Protein AF-A0A9E3R7C7-F1 (afdb_monomer_lite)

Sequence (244 aa):
MSVPKAVHRLNLNLHELKADKQKLATHVKAEKSQLSTIAHQQQQYIDQFQHPSAELTAKAAGVRAKYDPLIAKDKREITHDRHVALSHLHAAEERMGLKETNRDRKALGLKPLKHAVCNLKTVQGCAKYLLQSKNVSFWSGLSTGSDRKNLERLARGEKAFVPATGGHVRPKLKMMQALVAMSKHGHIMINALTGGHHSTGSNHYRGTAVDLDLSTGNHSMIEHIARRYGGIRNFETSHIHLDF

Secondary structure (DSSP, 8-state):
---HHHHHHHHHHHHHHHHHHHHHHHHHHHHHHHHHHHHHHHHHHHHHT---HHHHHHHHHHHHHHHHHHHHHHHHHHHHHHHHHHHHHHHHHTTS-HHHHHHHHHHTTPPPPSS----TTSHHHHHHHHHH-TTEEE-S-STT--THHHHHHHHTT-PEEETTTTEEE---HHHHHHHHHHHHHS-EEEEESS-S---TT-GGGGT-EEEE-TTSS-HHHHHHHHHHTT-EEE--SSSEEEE-

Foldseek 3Di:
DDPPPVVVVVVVVVVVVVVVVVVVVVVVVVVVVVVVVVVVVVVVVVVVVPDDPVNVVVVVVVVCVVCVVVVVVVVVVVVVVVVVVVVVLLVVQQVDALVVSQVVCVVVVHDRDPFGRFDLQAQLRLLVRQLRQPLEAWDQPAPQGTCNVQSVCVVVVHFGAAVVVRDGEHADSLVSSLSSVLSVVGHWYWHAQRTHDDDPPDCSVHNFKTWIAPPRDDPVVSQVSQVVSVKHWDPDDGTTMIGD

Structure (mmCIF, N/CA/C/O backbone):
data_AF-A0A9E3R7C7-F1
#
_entry.id   AF-A0A9E3R7C7-F1
#
loop_
_atom_site.group_PDB
_atom_site.id
_atom_site.type_symbol
_atom_site.label_atom_id
_atom_site.label_alt_id
_atom_site.label_comp_id
_atom_site.label_asym_id
_atom_site.label_entity_id
_atom_site.label_seq_id
_atom_site.pdbx_PDB_ins_code
_atom_site.Cartn_x
_atom_site.Cartn_y
_atom_site.Cartn_z
_atom_site.occupancy
_atom_site.B_iso_or_equiv
_atom_site.auth_seq_id
_atom_site.auth_comp_id
_atom_site.auth_asym_id
_atom_site.auth_atom_id
_atom_site.pdbx_PDB_model_num
ATOM 1 N N . MET A 1 1 ? 40.574 7.171 63.589 1.00 51.06 1 MET A N 1
ATOM 2 C CA . MET A 1 1 ? 39.291 7.284 64.324 1.00 51.06 1 MET A CA 1
ATOM 3 C C . MET A 1 1 ? 38.209 7.807 63.384 1.00 51.06 1 MET A C 1
ATOM 5 O O . MET A 1 1 ? 38.455 8.846 62.796 1.00 51.06 1 MET A O 1
ATOM 9 N N . SER A 1 2 ? 37.063 7.119 63.227 1.00 55.12 2 SER A N 1
ATOM 10 C CA . SER A 1 2 ? 35.735 7.712 62.897 1.00 55.12 2 SER A CA 1
ATOM 11 C C . SER A 1 2 ? 34.639 6.627 62.692 1.00 55.12 2 SER A C 1
ATOM 13 O O . SER A 1 2 ? 33.837 6.686 61.765 1.00 55.12 2 SER A O 1
ATOM 15 N N . VAL A 1 3 ? 34.575 5.618 63.565 1.00 55.41 3 VAL A N 1
ATOM 16 C CA . VAL A 1 3 ? 33.429 4.681 63.666 1.00 55.41 3 VAL A CA 1
ATOM 17 C C . VAL A 1 3 ? 32.147 5.308 64.290 1.00 55.41 3 VAL A C 1
ATOM 19 O O . VAL A 1 3 ? 31.051 4.906 63.901 1.00 55.41 3 VAL A O 1
ATOM 22 N N . PRO A 1 4 ? 32.199 6.340 65.168 1.00 65.50 4 PRO A N 1
ATOM 23 C CA . PRO A 1 4 ? 31.006 6.819 65.890 1.00 65.50 4 PRO A CA 1
ATOM 24 C C . PRO A 1 4 ? 29.876 7.413 65.030 1.00 65.50 4 PRO A C 1
ATOM 26 O O . PRO A 1 4 ? 28.701 7.253 65.356 1.00 65.50 4 PRO A O 1
ATOM 29 N N . LYS A 1 5 ? 30.194 8.087 63.915 1.00 60.38 5 LYS A N 1
ATOM 30 C CA . LYS A 1 5 ? 29.183 8.791 63.098 1.00 60.38 5 LYS A CA 1
ATOM 31 C C . LYS A 1 5 ? 28.293 7.845 62.283 1.00 60.38 5 LYS A C 1
ATOM 33 O O . LYS A 1 5 ? 27.114 8.138 62.097 1.00 60.38 5 LYS A O 1
ATOM 38 N N . ALA A 1 6 ? 28.835 6.719 61.813 1.00 61.53 6 ALA A N 1
ATOM 39 C CA . ALA A 1 6 ? 28.079 5.736 61.033 1.00 61.53 6 ALA A CA 1
ATOM 40 C C . ALA A 1 6 ? 27.090 4.954 61.914 1.00 61.53 6 ALA A C 1
ATOM 42 O O . ALA A 1 6 ? 25.929 4.795 61.545 1.00 61.53 6 ALA A O 1
ATOM 43 N N . VAL A 1 7 ? 27.521 4.559 63.117 1.00 69.12 7 VAL A N 1
ATOM 44 C CA . VAL A 1 7 ? 26.669 3.881 64.110 1.00 69.12 7 VAL A CA 1
ATOM 45 C C . VAL A 1 7 ? 25.539 4.800 64.588 1.00 69.12 7 VAL A C 1
ATOM 47 O O . VAL A 1 7 ? 24.396 4.367 64.701 1.00 69.12 7 VAL A O 1
ATOM 50 N N . HIS A 1 8 ? 25.821 6.092 64.788 1.00 68.38 8 HIS A N 1
ATOM 51 C CA . HIS A 1 8 ? 24.796 7.063 65.170 1.00 68.38 8 HIS A CA 1
ATOM 52 C C . HIS A 1 8 ? 23.716 7.245 64.086 1.00 68.38 8 HIS A C 1
ATOM 54 O O . HIS A 1 8 ? 22.530 7.220 64.406 1.00 68.38 8 HIS A O 1
ATOM 60 N N . ARG A 1 9 ? 24.096 7.335 62.800 1.00 67.19 9 ARG A N 1
ATOM 61 C CA . ARG A 1 9 ? 23.122 7.403 61.690 1.00 67.19 9 ARG A CA 1
ATOM 62 C C . ARG A 1 9 ? 22.268 6.141 61.568 1.00 67.19 9 ARG A C 1
ATOM 64 O O . ARG A 1 9 ? 21.070 6.249 61.341 1.00 67.19 9 ARG A O 1
ATOM 71 N N . LEU A 1 10 ? 22.856 4.956 61.741 1.00 68.69 10 LEU A N 1
ATOM 72 C CA . LEU A 1 10 ? 22.105 3.696 61.690 1.00 68.69 10 LEU A CA 1
ATOM 73 C C . LEU A 1 10 ? 21.070 3.595 62.820 1.00 68.69 10 LEU A C 1
ATOM 75 O O . LEU A 1 10 ? 19.951 3.142 62.585 1.00 68.69 10 LEU A O 1
ATOM 79 N N . ASN A 1 11 ? 21.410 4.071 64.020 1.00 70.50 11 ASN A N 1
ATOM 80 C CA . ASN A 1 11 ? 20.484 4.086 65.153 1.00 70.50 11 ASN A CA 1
ATOM 81 C C . ASN A 1 11 ? 19.328 5.081 64.964 1.00 70.50 11 ASN A C 1
ATOM 83 O O . ASN A 1 11 ? 18.196 4.754 65.321 1.00 70.50 11 ASN A O 1
ATOM 87 N N . LEU A 1 12 ? 19.587 6.253 64.369 1.00 67.50 12 LEU A N 1
ATOM 88 C CA . LEU A 1 12 ? 18.537 7.215 64.008 1.00 67.50 12 LEU A CA 1
ATOM 89 C C . LEU A 1 12 ? 17.569 6.618 62.974 1.00 67.50 12 LEU A C 1
ATOM 91 O O . LEU A 1 12 ? 16.364 6.586 63.218 1.00 67.50 12 LEU A O 1
ATOM 95 N N . ASN A 1 13 ? 18.097 6.021 61.900 1.00 73.50 13 ASN A N 1
ATOM 96 C CA . ASN A 1 13 ? 17.283 5.378 60.862 1.00 73.50 13 ASN A CA 1
ATOM 97 C C . ASN A 1 13 ? 16.424 4.227 61.421 1.00 73.50 13 ASN A C 1
ATOM 99 O O . ASN A 1 13 ? 15.277 4.048 61.020 1.00 73.50 13 ASN A O 1
ATOM 103 N N . LEU A 1 14 ? 16.948 3.439 62.369 1.00 75.81 14 LEU A N 1
ATOM 104 C CA . LEU A 1 14 ? 16.190 2.355 63.003 1.00 75.81 14 LEU A CA 1
ATOM 105 C C . LEU A 1 14 ? 15.050 2.878 63.892 1.00 75.81 14 LEU A C 1
ATOM 107 O O . LEU A 1 14 ? 13.998 2.241 63.983 1.00 75.81 14 LEU A O 1
ATOM 111 N N . HIS A 1 15 ? 15.251 4.015 64.562 1.00 77.00 15 HIS A N 1
ATOM 112 C CA . HIS A 1 15 ? 14.222 4.646 65.385 1.00 77.00 15 HIS A CA 1
ATOM 113 C C . HIS A 1 15 ? 13.077 5.201 64.523 1.00 77.00 15 HIS A C 1
ATOM 115 O O . HIS A 1 15 ? 11.908 4.969 64.834 1.00 77.00 15 HIS A O 1
ATOM 121 N N . GLU A 1 16 ? 13.404 5.857 63.408 1.00 79.31 16 GLU A N 1
ATOM 122 C CA . GLU A 1 16 ? 12.423 6.344 62.428 1.00 79.31 16 GLU A CA 1
ATOM 123 C C . GLU A 1 16 ? 11.593 5.191 61.842 1.00 79.31 16 GLU A C 1
ATOM 125 O O . GLU A 1 16 ? 10.364 5.237 61.850 1.00 79.31 16 GLU A O 1
ATOM 130 N N . LEU A 1 17 ? 12.243 4.085 61.468 1.00 77.50 17 LEU A N 1
ATOM 131 C CA . LEU A 1 17 ? 11.566 2.922 60.886 1.00 77.50 17 LEU A CA 1
ATOM 132 C C . LEU A 1 17 ? 10.611 2.226 61.875 1.00 77.50 17 LEU A C 1
ATOM 134 O O . LEU A 1 17 ? 9.558 1.710 61.489 1.00 77.50 17 LEU A O 1
ATOM 138 N N . LYS A 1 18 ? 10.943 2.234 63.175 1.00 83.94 18 LYS A N 1
ATOM 139 C CA . LYS A 1 18 ? 10.041 1.756 64.238 1.00 83.94 18 LYS A CA 1
ATOM 140 C C . LYS A 1 18 ? 8.833 2.678 64.412 1.00 83.94 18 LYS A C 1
ATOM 142 O O . LYS A 1 18 ? 7.719 2.175 64.562 1.00 83.94 18 LYS A O 1
ATOM 147 N N . ALA A 1 19 ? 9.039 3.994 64.356 1.00 82.12 19 ALA A N 1
ATOM 148 C CA . ALA A 1 19 ? 7.959 4.972 64.446 1.00 82.12 19 ALA A CA 1
ATOM 149 C C . ALA A 1 19 ? 6.980 4.848 63.263 1.00 82.12 19 ALA A C 1
ATOM 151 O O . ALA A 1 19 ? 5.764 4.843 63.469 1.00 82.12 19 ALA A O 1
ATOM 152 N N . ASP A 1 20 ? 7.489 4.655 62.046 1.00 83.62 20 ASP A N 1
ATOM 153 C CA . ASP A 1 20 ? 6.659 4.481 60.848 1.00 83.62 20 ASP A CA 1
ATOM 154 C C . ASP A 1 20 ? 5.871 3.168 60.866 1.00 83.62 20 ASP A C 1
ATOM 156 O O . ASP A 1 20 ? 4.674 3.156 60.569 1.00 83.62 20 ASP A O 1
ATOM 160 N N . LYS A 1 21 ? 6.487 2.068 61.320 1.00 86.06 21 LYS A N 1
ATOM 161 C CA . LYS A 1 21 ? 5.778 0.794 61.524 1.00 86.06 21 LYS A CA 1
ATOM 162 C C . LYS A 1 21 ? 4.617 0.944 62.509 1.00 86.06 21 LYS A C 1
ATOM 164 O O . LYS A 1 21 ? 3.551 0.361 62.301 1.00 86.06 21 LYS A O 1
ATOM 169 N N . GLN A 1 22 ? 4.809 1.721 63.573 1.00 86.94 22 GLN A N 1
ATOM 170 C CA . GLN A 1 22 ? 3.770 1.948 64.571 1.00 86.94 22 GLN A CA 1
ATOM 171 C C . GLN A 1 22 ? 2.627 2.806 64.017 1.00 86.94 22 GLN A C 1
ATOM 173 O O . GLN A 1 22 ? 1.472 2.443 64.224 1.00 86.94 22 GLN A O 1
ATOM 178 N N . LYS A 1 23 ? 2.927 3.859 63.240 1.00 84.38 23 LYS A N 1
ATOM 179 C CA . LYS A 1 23 ? 1.922 4.677 62.530 1.00 84.38 23 LYS A CA 1
ATOM 180 C C . LYS A 1 23 ? 1.108 3.877 61.510 1.00 84.38 23 LYS A C 1
ATOM 182 O O . LYS A 1 23 ? -0.101 4.085 61.389 1.00 84.38 23 LYS A O 1
ATOM 187 N N . LEU A 1 24 ? 1.760 2.966 60.785 1.00 82.75 24 LEU A N 1
ATOM 188 C CA . LEU A 1 24 ? 1.095 2.087 59.825 1.00 82.75 24 LEU A CA 1
ATOM 189 C C . LEU A 1 24 ? 0.147 1.115 60.537 1.00 82.75 24 LEU A C 1
ATOM 191 O O . LEU A 1 24 ? -0.983 0.920 60.101 1.00 82.75 24 LEU A O 1
ATOM 195 N N . ALA A 1 25 ? 0.569 0.549 61.672 1.00 85.44 25 ALA A N 1
ATOM 196 C CA . ALA A 1 25 ? -0.274 -0.343 62.462 1.00 85.44 25 ALA A CA 1
ATOM 197 C C . ALA A 1 25 ? -1.539 0.360 62.993 1.00 85.44 25 ALA A C 1
ATOM 199 O O . ALA A 1 25 ? -2.619 -0.236 62.980 1.00 85.44 25 ALA A O 1
ATOM 200 N N . THR A 1 26 ? -1.439 1.626 63.416 1.00 87.75 26 THR A N 1
ATOM 201 C CA . THR A 1 26 ? -2.613 2.422 63.810 1.00 87.75 26 THR A CA 1
ATOM 202 C C . THR A 1 26 ? -3.534 2.727 62.633 1.00 87.75 26 THR A C 1
ATOM 204 O O . THR A 1 26 ? -4.745 2.588 62.792 1.00 87.75 26 THR A O 1
ATOM 207 N N . HIS A 1 27 ? -2.994 3.067 61.457 1.00 82.44 27 HIS A N 1
ATOM 208 C CA . HIS A 1 27 ? -3.802 3.278 60.247 1.00 82.44 27 HIS A CA 1
ATOM 209 C C . HIS A 1 27 ? -4.569 2.018 59.843 1.00 82.44 27 HIS A C 1
ATOM 211 O O . HIS A 1 27 ? -5.786 2.064 59.688 1.00 82.44 27 HIS A O 1
ATOM 217 N N . VAL A 1 28 ? -3.893 0.869 59.782 1.00 84.69 28 VAL A N 1
ATOM 218 C CA . VAL A 1 28 ? -4.531 -0.411 59.434 1.00 84.69 28 VAL A CA 1
ATOM 219 C C . VAL A 1 28 ? -5.628 -0.782 60.439 1.00 84.69 28 VAL A C 1
ATOM 221 O O . VAL A 1 28 ? -6.669 -1.321 60.064 1.00 84.69 28 VAL A O 1
ATOM 224 N N . LYS A 1 29 ? -5.432 -0.488 61.731 1.00 88.81 29 LYS A N 1
ATOM 225 C CA . LYS A 1 29 ? -6.464 -0.709 62.755 1.00 88.81 29 LYS A CA 1
ATOM 226 C C . LYS A 1 29 ? -7.681 0.201 62.544 1.00 88.81 29 LYS A C 1
ATOM 228 O O . LYS A 1 29 ? -8.808 -0.269 62.697 1.00 88.81 29 LYS A O 1
ATOM 233 N N . ALA A 1 30 ? -7.464 1.465 62.179 1.00 85.38 30 ALA A N 1
ATOM 234 C CA . ALA A 1 30 ? -8.538 2.411 61.883 1.00 85.38 30 ALA A CA 1
ATOM 235 C C . ALA A 1 30 ? -9.337 1.998 60.633 1.00 85.38 30 ALA A C 1
ATOM 237 O O . ALA A 1 30 ? -10.565 1.947 60.689 1.00 85.38 30 ALA A O 1
ATOM 238 N N . GLU A 1 31 ? -8.662 1.603 59.551 1.00 82.94 31 GLU A N 1
ATOM 239 C CA . GLU A 1 31 ? -9.309 1.125 58.319 1.00 82.94 31 GLU A CA 1
ATOM 240 C C . GLU A 1 31 ? -10.147 -0.137 58.556 1.00 82.94 31 GLU A C 1
ATOM 242 O O . GLU A 1 31 ? -11.282 -0.232 58.087 1.00 82.94 31 GLU A O 1
ATOM 247 N N . LYS A 1 32 ? -9.645 -1.092 59.354 1.00 84.75 32 LYS A N 1
ATOM 248 C CA . LYS A 1 32 ? -10.425 -2.281 59.738 1.00 84.75 32 LYS A CA 1
ATOM 249 C C . LYS A 1 32 ? -11.706 -1.921 60.492 1.00 84.75 32 LYS A C 1
ATOM 251 O O . LYS A 1 32 ? -12.738 -2.544 60.256 1.00 84.75 32 LYS A O 1
ATOM 256 N N . SER A 1 33 ? -11.654 -0.913 61.363 1.00 87.38 33 SER A N 1
ATOM 257 C CA . SER A 1 33 ? -12.829 -0.429 62.097 1.00 87.38 33 SER A CA 1
ATOM 258 C C . SER A 1 33 ? -13.835 0.294 61.190 1.00 87.38 33 SER A C 1
ATOM 260 O O . SER A 1 33 ? -15.046 0.218 61.409 1.00 87.38 33 SER A O 1
ATOM 262 N N . GLN A 1 34 ? -13.361 0.995 60.158 1.00 82.88 34 GLN A N 1
ATOM 263 C CA . GLN A 1 34 ? -14.236 1.610 59.157 1.00 82.88 34 GLN A CA 1
ATOM 264 C C . GLN A 1 34 ? -14.925 0.547 58.296 1.00 82.88 34 GLN A C 1
ATOM 266 O O . GLN A 1 34 ? -16.137 0.611 58.104 1.00 82.88 34 GLN A O 1
ATOM 271 N N . LEU A 1 35 ? -14.190 -0.481 57.861 1.00 81.69 35 LEU A N 1
ATOM 272 C CA . LEU A 1 35 ? -14.744 -1.617 57.118 1.00 81.69 35 LEU A CA 1
ATOM 273 C C . LEU A 1 35 ? -15.831 -2.358 57.906 1.00 81.69 35 LEU A C 1
ATOM 275 O O . LEU A 1 35 ? -16.879 -2.666 57.342 1.00 81.69 35 LEU A O 1
ATOM 279 N N . SER A 1 36 ? -15.634 -2.595 59.209 1.00 83.12 36 SER A N 1
ATOM 280 C CA . SER A 1 36 ? -16.674 -3.219 60.041 1.00 83.12 36 SER A CA 1
ATOM 281 C C . SER A 1 36 ? -17.918 -2.341 60.182 1.00 83.12 36 SER A C 1
ATOM 283 O O . SER A 1 36 ? -19.032 -2.856 60.210 1.00 83.12 36 SER A O 1
ATOM 285 N N . THR A 1 37 ? -17.745 -1.017 60.228 1.00 85.50 37 THR A N 1
ATOM 286 C CA . THR A 1 37 ? -18.864 -0.063 60.298 1.00 85.50 37 THR A CA 1
ATOM 287 C C . THR A 1 37 ? -19.666 -0.052 58.996 1.00 85.50 37 THR A C 1
ATOM 289 O O . THR A 1 37 ? -20.893 -0.093 59.032 1.00 85.50 37 THR A O 1
ATOM 292 N N . ILE A 1 38 ? -18.985 -0.075 57.844 1.00 78.25 38 ILE A N 1
ATOM 293 C CA . ILE A 1 38 ? -19.622 -0.166 56.521 1.00 78.25 38 ILE A CA 1
ATOM 294 C C . ILE A 1 38 ? -20.378 -1.490 56.376 1.00 78.25 38 ILE A C 1
ATOM 296 O O . ILE A 1 38 ? -21.517 -1.492 55.916 1.00 78.25 38 ILE A O 1
ATOM 300 N N . ALA A 1 39 ? -19.782 -2.608 56.803 1.00 75.06 39 ALA A N 1
ATOM 301 C CA . ALA A 1 39 ? -20.437 -3.915 56.767 1.00 75.06 39 ALA A CA 1
ATOM 302 C C . ALA A 1 39 ? -21.702 -3.943 57.641 1.00 75.06 39 ALA A C 1
ATOM 304 O O . ALA A 1 39 ? -22.733 -4.471 57.226 1.00 75.06 39 ALA A O 1
ATOM 305 N N . HIS A 1 40 ? -21.655 -3.321 58.823 1.00 77.62 40 HIS A N 1
ATOM 306 C CA . HIS A 1 40 ? -22.822 -3.215 59.692 1.00 77.62 40 HIS A CA 1
ATOM 307 C C . HIS A 1 40 ? -23.916 -2.322 59.089 1.00 77.62 40 HIS A C 1
ATOM 309 O O . HIS A 1 40 ? -25.080 -2.709 59.095 1.00 77.62 40 HIS A O 1
ATOM 315 N N . GLN A 1 41 ? -23.554 -1.181 58.491 1.00 77.19 41 GLN A N 1
ATOM 316 C CA . GLN A 1 41 ? -24.508 -0.331 57.769 1.00 77.19 41 GLN A CA 1
ATOM 317 C C . GLN A 1 41 ? -25.146 -1.062 56.582 1.00 77.19 41 GLN A C 1
ATOM 319 O O . GLN A 1 41 ? -26.352 -0.962 56.389 1.00 77.19 41 GLN A O 1
ATOM 324 N N . GLN A 1 42 ? -24.377 -1.832 55.805 1.00 73.31 42 GLN A N 1
ATOM 325 C CA . GLN A 1 42 ? -24.921 -2.651 54.715 1.00 73.31 42 GLN A CA 1
ATOM 326 C C . GLN A 1 42 ? -25.929 -3.682 55.225 1.00 73.31 42 GLN A C 1
ATOM 328 O O . GLN A 1 42 ? -26.991 -3.831 54.627 1.00 73.31 42 GLN A O 1
ATOM 333 N N . GLN A 1 43 ? -25.629 -4.347 56.343 1.00 73.19 43 GLN A N 1
ATOM 334 C CA . GLN A 1 43 ? -26.561 -5.288 56.959 1.00 73.19 43 GLN A CA 1
ATOM 335 C C . GLN A 1 43 ? -27.834 -4.582 57.449 1.00 73.19 43 GLN A C 1
ATOM 337 O O . GLN A 1 43 ? -28.930 -5.053 57.176 1.00 73.19 43 GLN A O 1
ATOM 342 N N . GLN A 1 44 ? -27.708 -3.400 58.062 1.00 75.44 44 GLN A N 1
ATOM 343 C CA . GLN A 1 44 ? -28.858 -2.582 58.461 1.00 75.44 44 GLN A CA 1
ATOM 344 C C . GLN A 1 44 ? -29.723 -2.168 57.264 1.00 75.44 44 GLN A C 1
ATOM 346 O O . GLN A 1 44 ? -30.944 -2.214 57.366 1.00 75.44 44 GLN A O 1
ATOM 351 N N . TYR A 1 45 ? -29.127 -1.822 56.118 1.00 69.75 45 TYR A N 1
ATOM 352 C CA . TYR A 1 45 ? -29.880 -1.549 54.888 1.00 69.75 45 TYR A CA 1
ATOM 353 C C . TYR A 1 45 ? -30.610 -2.793 54.360 1.00 69.75 45 TYR A C 1
ATOM 355 O O . TYR A 1 45 ? -31.741 -2.684 53.891 1.00 69.75 45 TYR A O 1
ATOM 363 N N . ILE A 1 46 ? -29.995 -3.975 54.446 1.00 66.38 46 ILE A N 1
ATOM 364 C CA . ILE A 1 46 ? -30.637 -5.243 54.063 1.00 66.38 46 ILE A CA 1
ATOM 365 C C . ILE A 1 46 ? -31.840 -5.531 54.974 1.00 66.38 46 ILE A C 1
ATOM 367 O O . ILE A 1 46 ? -32.918 -5.864 54.480 1.00 66.38 46 ILE A O 1
ATOM 371 N N . ASP A 1 47 ? -31.678 -5.340 56.283 1.00 67.44 47 ASP A N 1
ATOM 372 C CA . ASP A 1 47 ? -32.706 -5.629 57.285 1.00 67.44 47 ASP A CA 1
ATOM 373 C C . ASP A 1 47 ? -33.849 -4.589 57.264 1.00 67.44 47 ASP A C 1
ATOM 375 O O . ASP A 1 47 ? -35.020 -4.943 57.414 1.00 67.44 47 ASP A O 1
ATOM 379 N N . GLN A 1 48 ? -33.532 -3.308 57.024 1.00 67.31 48 GLN A N 1
ATOM 380 C CA . GLN A 1 48 ? -34.492 -2.195 57.002 1.00 67.31 48 GLN A CA 1
ATOM 381 C C . GLN A 1 48 ? -35.437 -2.244 55.796 1.00 67.31 48 GLN A C 1
ATOM 383 O O . GLN A 1 48 ? -36.582 -1.805 55.899 1.00 67.31 48 GLN A O 1
ATOM 388 N N . PHE A 1 49 ? -34.980 -2.760 54.653 1.00 63.75 49 PHE A N 1
ATOM 389 C CA . PHE A 1 49 ? -35.757 -2.716 53.414 1.00 63.75 49 PHE A CA 1
ATOM 390 C C . PHE A 1 49 ? -36.561 -3.983 53.103 1.00 63.75 49 PHE A C 1
ATOM 392 O O . PHE A 1 49 ? -37.225 -3.981 52.073 1.00 63.75 49 PHE A O 1
ATOM 399 N N . GLN A 1 50 ? -36.540 -5.021 53.959 1.00 62.53 50 GLN A N 1
ATOM 400 C CA . GLN A 1 50 ? -37.383 -6.242 53.923 1.00 62.53 50 GLN A CA 1
ATOM 401 C C . GLN A 1 50 ? -37.715 -6.842 52.537 1.00 62.53 50 GLN A C 1
ATOM 403 O O . GLN A 1 50 ? -38.664 -7.609 52.400 1.00 62.53 50 GLN A O 1
ATOM 408 N N . HIS A 1 51 ? -36.947 -6.557 51.490 1.00 55.72 51 HIS A N 1
ATOM 409 C CA . HIS A 1 51 ? -37.125 -7.212 50.211 1.00 55.72 51 HIS A CA 1
ATOM 410 C C . HIS A 1 51 ? -36.270 -8.470 50.242 1.00 55.72 51 HIS A C 1
ATOM 412 O O . HIS A 1 51 ? -35.038 -8.360 50.227 1.00 55.72 51 HIS A O 1
ATOM 418 N N . PRO A 1 52 ? -36.870 -9.674 50.280 1.00 58.75 52 PRO A N 1
ATOM 419 C CA . PRO A 1 52 ? -36.085 -10.883 50.150 1.00 58.75 52 PRO A CA 1
ATOM 420 C C . PRO A 1 52 ? -35.300 -10.779 48.843 1.00 58.75 52 PRO A C 1
ATOM 422 O O . PRO A 1 52 ? -35.861 -10.453 47.797 1.00 58.75 52 PRO A O 1
ATOM 425 N N . SER A 1 53 ? -33.991 -11.029 48.905 1.00 65.00 53 SER A N 1
ATOM 426 C CA . SER A 1 53 ? -33.057 -10.949 47.769 1.00 65.00 53 SER A CA 1
ATOM 427 C C . SER A 1 53 ? -33.616 -11.584 46.482 1.00 65.00 53 SER A C 1
ATOM 429 O O . SER A 1 53 ? -33.376 -11.089 45.379 1.00 65.00 53 SER A O 1
ATOM 431 N N . ALA A 1 54 ? -34.444 -12.622 46.619 1.00 68.81 54 ALA A N 1
ATOM 432 C CA . ALA A 1 54 ? -35.152 -13.280 45.530 1.00 68.81 54 ALA A CA 1
ATOM 433 C C . ALA A 1 54 ? -36.148 -12.374 44.775 1.00 68.81 54 ALA A C 1
ATOM 435 O O . ALA A 1 54 ? -36.207 -12.434 43.550 1.00 68.81 54 ALA A O 1
ATOM 436 N N . GLU A 1 55 ? -36.900 -11.506 45.456 1.00 70.25 55 GLU A N 1
ATOM 437 C CA . GLU A 1 55 ? -37.895 -10.622 44.832 1.00 70.25 55 GLU A CA 1
ATOM 438 C C . GLU A 1 55 ? -37.227 -9.484 44.043 1.00 70.25 55 GLU A C 1
ATOM 440 O O . GLU A 1 55 ? -37.635 -9.165 42.925 1.00 70.25 55 GLU A O 1
ATOM 445 N N . LEU A 1 56 ? -36.141 -8.915 44.581 1.00 70.69 56 LEU A N 1
ATOM 446 C CA . LEU A 1 56 ? -35.305 -7.946 43.861 1.00 70.69 56 LEU A CA 1
ATOM 447 C C . LEU A 1 56 ? -34.624 -8.591 42.651 1.00 70.69 56 LEU A C 1
ATOM 449 O O . LEU A 1 56 ? -34.574 -7.992 41.577 1.00 70.69 56 LEU A O 1
ATOM 453 N N . THR A 1 57 ? -34.158 -9.832 42.803 1.00 76.88 57 THR A N 1
ATOM 454 C CA . THR A 1 57 ? -33.575 -10.619 41.709 1.00 76.88 57 THR A CA 1
ATOM 455 C C . THR A 1 57 ? -34.608 -10.899 40.616 1.00 76.88 57 THR A C 1
ATOM 457 O O . THR A 1 57 ? -34.309 -10.720 39.436 1.00 76.88 57 THR A O 1
ATOM 460 N N . ALA A 1 58 ? -35.840 -11.257 40.984 1.00 79.12 58 ALA A N 1
ATOM 461 C CA . ALA A 1 58 ? -36.937 -11.491 40.047 1.00 79.12 58 ALA A CA 1
ATOM 462 C C . ALA A 1 58 ? -37.352 -10.206 39.309 1.00 79.12 58 ALA A C 1
ATOM 464 O O . ALA A 1 58 ? -37.512 -10.220 38.088 1.00 79.12 58 ALA A O 1
ATOM 465 N N . LYS A 1 59 ? -37.447 -9.071 40.016 1.00 78.44 59 LYS A N 1
ATOM 466 C CA . LYS A 1 59 ? -37.707 -7.756 39.402 1.00 78.44 59 LYS A CA 1
ATOM 467 C C . LYS A 1 59 ? -36.583 -7.355 38.442 1.00 78.44 59 LYS A C 1
ATOM 469 O O . LYS A 1 59 ? -36.862 -6.955 37.313 1.00 78.44 59 LYS A O 1
ATOM 474 N N . ALA A 1 60 ? -35.320 -7.528 38.835 1.00 77.94 60 ALA A N 1
ATOM 475 C CA . ALA A 1 60 ? -34.170 -7.269 37.968 1.00 77.94 60 ALA A CA 1
ATOM 476 C C . ALA A 1 60 ? -34.151 -8.189 36.733 1.00 77.94 60 ALA A C 1
ATOM 478 O O . ALA A 1 60 ? -33.851 -7.727 35.632 1.00 77.94 60 ALA A O 1
ATOM 479 N N . ALA A 1 61 ? -34.513 -9.466 36.891 1.00 82.62 61 ALA A N 1
ATOM 480 C CA . ALA A 1 61 ? -34.638 -10.413 35.786 1.00 82.62 61 ALA A CA 1
ATOM 481 C C . ALA A 1 61 ? -35.760 -10.016 34.816 1.00 82.62 61 ALA A C 1
ATOM 483 O O . ALA A 1 61 ? -35.549 -10.055 33.607 1.00 82.62 61 ALA A O 1
ATOM 484 N N . GLY A 1 62 ? -36.912 -9.560 35.320 1.00 88.31 62 GLY A N 1
ATOM 485 C CA . GLY A 1 62 ? -38.010 -9.053 34.490 1.00 88.31 62 GLY A CA 1
ATOM 486 C C . GLY A 1 62 ? -37.631 -7.799 33.695 1.00 88.31 62 GLY A C 1
ATOM 487 O O . GLY A 1 62 ? -37.935 -7.702 32.505 1.00 88.31 62 GLY A O 1
ATOM 488 N N . VAL A 1 63 ? -36.904 -6.863 34.316 1.00 87.88 63 VAL A N 1
ATOM 489 C CA . VAL A 1 63 ? -36.366 -5.674 33.629 1.00 87.88 63 VAL A CA 1
ATOM 490 C C . VAL A 1 63 ? -35.369 -6.085 32.541 1.00 87.88 63 VAL A C 1
ATOM 492 O O . VAL A 1 63 ? -35.508 -5.654 31.398 1.00 87.88 63 VAL A O 1
ATOM 495 N N . ARG A 1 64 ? -34.412 -6.967 32.849 1.00 87.00 64 ARG A N 1
ATOM 496 C CA . ARG A 1 64 ? -33.451 -7.492 31.862 1.00 87.00 64 ARG A CA 1
ATOM 497 C C . ARG A 1 64 ? -34.144 -8.204 30.703 1.00 87.00 64 ARG A C 1
ATOM 499 O O . ARG A 1 64 ? -33.890 -7.873 29.553 1.00 87.00 64 ARG A O 1
ATOM 506 N N . ALA A 1 65 ? -35.092 -9.097 30.980 1.00 90.12 65 ALA A N 1
ATOM 507 C CA . ALA A 1 65 ? -35.839 -9.813 29.946 1.00 90.12 65 ALA A CA 1
ATOM 508 C C . ALA A 1 65 ? -36.589 -8.867 28.990 1.00 90.12 65 ALA A C 1
ATOM 510 O O . ALA A 1 65 ? -36.687 -9.151 27.797 1.00 90.12 65 ALA A O 1
ATOM 511 N N . LYS A 1 66 ? -37.083 -7.727 29.493 1.00 91.75 66 LYS A N 1
ATOM 512 C CA . LYS A 1 66 ? -37.767 -6.712 28.683 1.00 91.75 66 LYS A CA 1
ATOM 513 C C . LYS A 1 66 ? -36.805 -5.854 27.856 1.00 91.75 66 LYS A C 1
ATOM 515 O O . LYS A 1 66 ? -37.086 -5.593 26.688 1.00 91.75 66 LYS A O 1
ATOM 520 N N . TYR A 1 67 ? -35.708 -5.381 28.448 1.00 91.19 67 TYR A N 1
ATOM 521 C CA . TYR A 1 67 ? -34.851 -4.366 27.824 1.00 91.19 67 TYR A CA 1
ATOM 522 C C . TYR A 1 67 ? -33.600 -4.929 27.142 1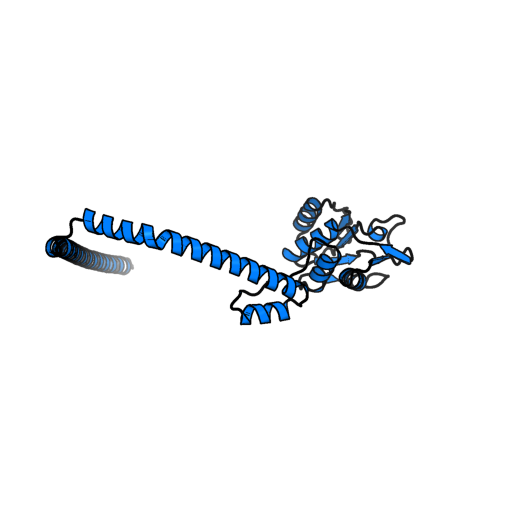.00 91.19 67 TYR A C 1
ATOM 524 O O . TYR A 1 67 ? -33.158 -4.347 26.154 1.00 91.19 67 TYR A O 1
ATOM 532 N N . ASP A 1 68 ? -33.055 -6.065 27.578 1.00 92.00 68 ASP A N 1
ATOM 533 C CA . ASP A 1 68 ? -31.850 -6.648 26.975 1.00 92.00 68 ASP A CA 1
ATOM 534 C C . ASP A 1 68 ? -32.037 -6.990 25.486 1.00 92.00 68 ASP A C 1
ATOM 536 O O . ASP A 1 68 ? -31.139 -6.668 24.702 1.00 92.00 68 ASP A O 1
ATOM 540 N N . PRO A 1 69 ? -33.177 -7.558 25.028 1.00 94.31 69 PRO A N 1
ATOM 541 C CA . PRO A 1 69 ? -33.393 -7.803 23.602 1.00 94.31 69 PRO A CA 1
ATOM 542 C C . PRO A 1 69 ? -33.448 -6.514 22.772 1.00 94.31 69 PRO A C 1
ATOM 544 O O . PRO A 1 69 ? -32.933 -6.494 21.654 1.00 94.31 69 PRO A O 1
ATOM 547 N N . LEU A 1 70 ? -34.032 -5.442 23.324 1.00 92.25 70 LEU A N 1
ATOM 548 C CA . LEU A 1 70 ? -34.105 -4.123 22.684 1.00 92.25 70 LEU A CA 1
ATOM 549 C C . LEU A 1 70 ? -32.712 -3.498 22.588 1.00 92.25 70 LEU A C 1
ATOM 551 O O . LEU A 1 70 ? -32.265 -3.161 21.499 1.00 92.25 70 LEU A O 1
ATOM 555 N N . ILE A 1 71 ? -31.962 -3.477 23.692 1.00 90.25 71 ILE A N 1
ATOM 556 C CA . ILE A 1 71 ? -30.574 -2.998 23.721 1.00 90.25 71 ILE A CA 1
ATOM 557 C C . ILE A 1 71 ? -29.701 -3.807 22.750 1.00 90.25 71 ILE A C 1
ATOM 559 O O . ILE A 1 71 ? -28.844 -3.251 22.063 1.00 90.25 71 ILE A O 1
ATOM 563 N N . ALA A 1 72 ? -29.888 -5.127 22.677 1.00 91.88 72 ALA A N 1
ATOM 564 C CA . ALA A 1 72 ? -29.155 -5.986 21.752 1.00 91.88 72 ALA A CA 1
ATOM 565 C C . ALA A 1 72 ? -29.545 -5.747 20.286 1.00 91.88 72 ALA A C 1
ATOM 567 O O . ALA A 1 72 ? -28.711 -5.926 19.394 1.00 91.88 72 ALA A O 1
ATOM 568 N N . LYS A 1 73 ? -30.799 -5.377 20.012 1.00 93.19 73 LYS A N 1
ATOM 569 C CA . LYS A 1 73 ? -31.253 -4.963 18.682 1.00 93.19 73 LYS A CA 1
ATOM 570 C C . LYS A 1 73 ? -30.630 -3.618 18.301 1.00 93.19 73 LYS A C 1
ATOM 572 O O . LYS A 1 73 ? -29.922 -3.571 17.299 1.00 93.19 73 LYS A O 1
ATOM 577 N N . ASP A 1 74 ? -30.754 -2.603 19.148 1.00 92.19 74 ASP A N 1
ATOM 578 C CA . ASP A 1 74 ? -30.208 -1.263 18.901 1.00 92.19 74 ASP A CA 1
ATOM 579 C C . ASP A 1 74 ? -28.690 -1.303 18.702 1.00 92.19 74 ASP A C 1
ATOM 581 O O . ASP A 1 74 ? -28.151 -0.701 17.777 1.00 92.19 74 ASP A O 1
ATOM 585 N N . LYS A 1 75 ? -27.968 -2.088 19.513 1.00 91.81 75 LYS A N 1
ATOM 586 C CA . LYS A 1 75 ? -26.523 -2.293 19.322 1.00 91.81 75 LYS A CA 1
ATOM 587 C C . LYS A 1 75 ? -26.196 -2.880 17.950 1.00 91.81 75 LYS A C 1
ATOM 589 O O . LYS A 1 75 ? -25.187 -2.491 17.358 1.00 91.81 75 LYS A O 1
ATOM 594 N N . ARG A 1 76 ? -27.003 -3.825 17.454 1.00 92.25 76 ARG A N 1
ATOM 595 C CA . ARG A 1 76 ? -26.808 -4.426 16.125 1.00 92.25 76 ARG A CA 1
ATOM 596 C C . ARG A 1 76 ? -27.069 -3.410 15.019 1.00 92.25 76 ARG A C 1
ATOM 598 O O . ARG A 1 76 ? -26.248 -3.321 14.112 1.00 92.25 76 ARG A O 1
ATOM 605 N N . GLU A 1 77 ? -28.134 -2.626 15.133 1.00 92.44 77 GLU A N 1
ATOM 606 C CA . GLU A 1 77 ? -28.482 -1.570 14.174 1.00 92.44 77 GLU A CA 1
ATOM 607 C C . GLU A 1 77 ? -27.407 -0.478 14.138 1.00 92.44 77 GLU A C 1
ATOM 609 O O . GLU A 1 77 ? -26.819 -0.239 13.090 1.00 92.44 77 GLU A O 1
ATOM 614 N N . ILE A 1 78 ? -26.998 0.055 15.293 1.00 89.06 78 ILE A N 1
ATOM 615 C CA . ILE A 1 78 ? -25.899 1.031 15.392 1.00 89.06 78 ILE A CA 1
ATOM 616 C C . ILE A 1 78 ? -24.598 0.476 14.792 1.00 89.06 78 ILE A C 1
ATOM 618 O O . ILE A 1 78 ? -23.846 1.192 14.128 1.00 89.06 78 ILE A O 1
ATOM 622 N N . THR A 1 79 ? -24.298 -0.805 15.027 1.00 88.81 79 THR A N 1
ATOM 623 C CA . THR A 1 79 ? -23.104 -1.443 14.456 1.00 88.81 79 THR A CA 1
ATOM 624 C C . THR A 1 79 ? -23.204 -1.559 12.935 1.00 88.81 79 THR A C 1
ATOM 626 O O . THR A 1 79 ? -22.212 -1.315 12.243 1.00 88.81 79 THR A O 1
ATOM 629 N N . HIS A 1 80 ? -24.384 -1.904 12.416 1.00 90.38 80 HIS A N 1
ATOM 630 C CA . HIS A 1 80 ? -24.658 -1.972 10.986 1.00 90.38 80 HIS A CA 1
ATOM 631 C C . HIS A 1 80 ? -24.537 -0.595 10.324 1.00 90.38 80 HIS A C 1
ATOM 633 O O . HIS A 1 80 ? -23.755 -0.441 9.386 1.00 90.38 80 HIS A O 1
ATOM 639 N N . ASP A 1 81 ? -25.202 0.423 10.866 1.00 86.62 81 ASP A N 1
ATOM 640 C CA . ASP A 1 81 ? -25.173 1.791 10.343 1.00 86.62 81 ASP A CA 1
ATOM 641 C C . ASP A 1 81 ? -23.756 2.355 10.341 1.00 86.62 81 ASP A C 1
ATOM 643 O O . ASP A 1 81 ? -23.297 2.936 9.356 1.00 86.62 81 ASP A O 1
ATOM 647 N N . ARG A 1 82 ? -23.001 2.102 11.416 1.00 84.94 82 ARG A N 1
ATOM 648 C CA . ARG A 1 82 ? -21.582 2.455 11.477 1.00 84.94 82 ARG A CA 1
ATOM 649 C C . ARG A 1 82 ? -20.780 1.763 10.377 1.00 84.94 82 ARG A C 1
ATOM 651 O O . ARG A 1 82 ? -19.888 2.385 9.800 1.00 84.94 82 ARG A O 1
ATOM 658 N N . HIS A 1 83 ? -21.045 0.488 10.100 1.00 83.25 83 HIS A N 1
ATOM 659 C CA . HIS A 1 83 ? -20.359 -0.244 9.037 1.00 83.25 83 HIS A CA 1
ATOM 660 C C . HIS A 1 83 ? -20.669 0.346 7.654 1.00 83.25 83 HIS A C 1
ATOM 662 O O . HIS A 1 83 ? -19.745 0.594 6.878 1.00 83.25 83 HIS A O 1
ATOM 668 N N . VAL A 1 84 ? -21.940 0.643 7.374 1.00 84.12 84 VAL A N 1
ATOM 669 C CA . VAL A 1 84 ? -22.379 1.278 6.121 1.00 84.12 84 VAL A CA 1
ATOM 670 C C . VAL A 1 84 ? -21.749 2.665 5.960 1.00 84.12 84 VAL A C 1
ATOM 672 O O . VAL A 1 84 ? -21.158 2.957 4.920 1.00 84.12 84 VAL A O 1
ATOM 675 N N . ALA A 1 85 ? -21.777 3.492 7.007 1.00 79.06 85 ALA A N 1
ATOM 676 C CA . ALA A 1 85 ? -21.171 4.821 6.994 1.00 79.06 85 ALA A CA 1
ATOM 677 C C . ALA A 1 85 ? -19.657 4.770 6.725 1.00 79.06 85 ALA A C 1
ATOM 679 O O . ALA A 1 85 ? -19.139 5.546 5.922 1.00 79.06 85 ALA A O 1
ATOM 680 N N . LEU A 1 86 ? -18.940 3.824 7.344 1.00 80.69 86 LEU A N 1
ATOM 681 C CA . LEU A 1 86 ? -17.511 3.621 7.090 1.00 80.69 86 LEU A CA 1
ATOM 682 C C . LEU A 1 86 ? -17.228 3.123 5.666 1.00 80.69 86 LEU A C 1
ATOM 684 O O . LEU A 1 86 ? -16.211 3.506 5.094 1.00 80.69 86 LEU A O 1
ATOM 688 N N . SER A 1 87 ? -18.110 2.305 5.086 1.00 79.88 87 SER A N 1
ATOM 689 C CA . SER A 1 87 ? -17.998 1.863 3.689 1.00 79.88 87 SER A CA 1
ATOM 690 C C . SER A 1 87 ? -18.122 3.038 2.714 1.00 79.88 87 SER A C 1
ATOM 692 O O . SER A 1 87 ? -17.271 3.217 1.840 1.00 79.88 87 SER A O 1
ATOM 694 N N . HIS A 1 88 ? -19.130 3.896 2.904 1.00 81.12 88 HIS A N 1
ATOM 695 C CA . HIS A 1 88 ? -19.304 5.103 2.090 1.00 81.12 88 HIS A CA 1
ATOM 696 C C . HIS A 1 88 ? -18.126 6.067 2.241 1.00 81.12 88 HIS A C 1
ATOM 698 O O . HIS A 1 88 ? -17.628 6.594 1.244 1.00 81.12 88 HIS A O 1
ATOM 704 N N . LEU A 1 89 ? -17.635 6.239 3.472 1.00 80.50 89 LEU A N 1
ATOM 705 C CA . LEU A 1 89 ? -16.445 7.036 3.739 1.00 80.50 89 LEU A CA 1
ATOM 706 C C . LEU A 1 89 ? -15.229 6.474 2.991 1.00 80.50 89 LEU A C 1
ATOM 708 O O . LEU A 1 89 ? -14.556 7.223 2.298 1.00 80.50 89 LEU A O 1
ATOM 712 N N . HIS A 1 90 ? -14.985 5.164 3.046 1.00 79.62 90 HIS A N 1
ATOM 713 C CA . HIS A 1 90 ? -13.848 4.536 2.367 1.00 79.62 90 HIS A CA 1
ATOM 714 C C . HIS A 1 90 ? -13.884 4.749 0.844 1.00 79.62 90 HIS A C 1
ATOM 716 O O . HIS A 1 90 ? -12.862 5.065 0.236 1.00 79.62 90 HIS A O 1
ATOM 722 N N . ALA A 1 91 ? -15.060 4.630 0.220 1.00 78.25 91 ALA A N 1
ATOM 723 C CA . ALA A 1 91 ? -15.226 4.880 -1.214 1.00 78.25 91 ALA A CA 1
ATOM 724 C C . ALA A 1 91 ? -14.928 6.341 -1.604 1.00 78.25 91 ALA A C 1
ATOM 726 O O . ALA A 1 91 ? -14.391 6.595 -2.686 1.00 78.25 91 ALA A O 1
ATOM 727 N N . ALA A 1 92 ? -15.252 7.296 -0.728 1.00 79.31 92 ALA A N 1
ATOM 728 C CA . ALA A 1 92 ? -14.880 8.696 -0.906 1.00 79.31 92 ALA A CA 1
ATOM 729 C C . ALA A 1 92 ? -13.371 8.909 -0.689 1.00 79.31 92 ALA A C 1
ATOM 731 O O . ALA A 1 92 ? -12.711 9.533 -1.521 1.00 79.31 92 ALA A O 1
ATOM 732 N N . GLU A 1 93 ? -12.805 8.334 0.376 1.00 83.50 93 GLU A N 1
ATOM 733 C CA . GLU A 1 93 ? -11.380 8.420 0.724 1.00 83.50 93 GLU A CA 1
ATOM 734 C C . GLU A 1 93 ? -10.472 7.872 -0.392 1.00 83.50 93 GLU A C 1
ATOM 736 O O . GLU A 1 93 ? -9.404 8.428 -0.633 1.00 83.50 93 GLU A O 1
ATOM 741 N N . GLU A 1 94 ? -10.910 6.853 -1.146 1.00 80.81 94 GLU A N 1
ATOM 742 C CA . GLU A 1 94 ? -10.175 6.312 -2.306 1.00 80.81 94 GLU A CA 1
ATOM 743 C C . GLU A 1 94 ? -9.935 7.320 -3.442 1.00 80.81 94 GLU A C 1
ATOM 745 O O . GLU A 1 94 ? -9.056 7.119 -4.292 1.00 80.81 94 GLU A O 1
ATOM 750 N N . ARG A 1 95 ? -10.731 8.391 -3.498 1.00 76.69 95 ARG A N 1
ATOM 751 C CA . ARG A 1 95 ? -10.639 9.431 -4.531 1.00 76.69 95 ARG A CA 1
ATOM 752 C C . ARG A 1 95 ? -9.827 10.641 -4.076 1.00 76.69 95 ARG A C 1
ATOM 754 O O . ARG A 1 95 ? -9.485 11.472 -4.913 1.00 76.69 95 ARG A O 1
ATOM 761 N N . MET A 1 96 ? -9.502 10.719 -2.789 1.00 78.31 96 MET A N 1
ATOM 762 C CA . MET A 1 96 ? -8.880 11.880 -2.161 1.00 78.31 96 MET A CA 1
ATOM 763 C C .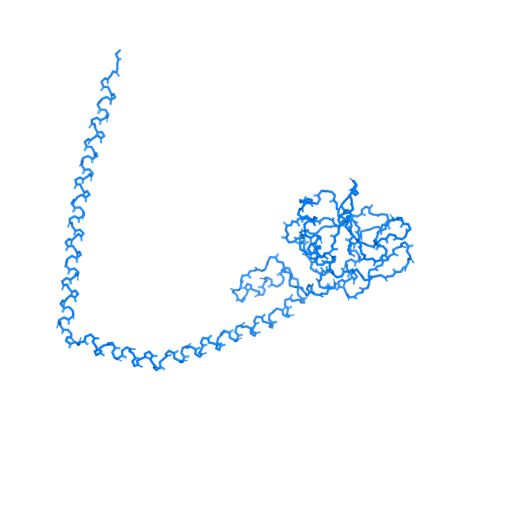 MET A 1 96 ? -7.405 11.632 -1.836 1.00 78.31 96 MET A C 1
ATOM 765 O O . MET A 1 96 ? -6.926 10.502 -1.743 1.00 78.31 96 MET A O 1
ATOM 769 N N . GLY A 1 97 ? -6.653 12.714 -1.635 1.00 79.12 97 GLY A N 1
ATOM 770 C CA . GLY A 1 97 ? -5.303 12.622 -1.078 1.00 79.12 97 GLY A CA 1
ATOM 771 C C . GLY A 1 97 ? -5.331 12.365 0.434 1.00 79.12 97 GLY A C 1
ATOM 772 O O . GLY A 1 97 ? -6.277 12.747 1.123 1.00 79.12 97 GLY A O 1
ATOM 773 N N . LEU A 1 98 ? -4.251 11.803 0.991 1.00 83.44 98 LEU A N 1
ATOM 774 C CA . LEU A 1 98 ? -4.136 11.533 2.437 1.00 83.44 98 LEU A CA 1
ATOM 775 C C . LEU A 1 98 ? -4.387 12.775 3.317 1.00 83.44 98 LEU A C 1
ATOM 777 O O . LEU A 1 98 ? -4.996 12.674 4.381 1.00 83.44 98 LEU A O 1
ATOM 781 N N . LYS A 1 99 ? -3.925 13.956 2.882 1.00 85.62 99 LYS A N 1
ATOM 782 C CA . LYS A 1 99 ? -4.107 15.222 3.615 1.00 85.62 99 LYS A CA 1
ATOM 783 C C . LYS A 1 99 ? -5.579 15.631 3.698 1.00 85.62 99 LYS A C 1
ATOM 785 O O . LYS A 1 99 ? -6.022 16.076 4.752 1.00 85.62 99 LYS A O 1
ATOM 790 N N . GLU A 1 100 ? -6.299 15.502 2.592 1.00 86.38 100 GLU A N 1
ATOM 791 C CA . GLU A 1 100 ? -7.724 15.821 2.491 1.00 86.38 100 GLU A CA 1
ATOM 792 C C . GLU A 1 100 ? -8.553 14.801 3.270 1.00 86.38 100 GLU A C 1
ATOM 794 O O . GLU A 1 100 ? -9.278 15.178 4.182 1.00 86.38 100 GLU A O 1
ATOM 799 N N . THR A 1 101 ? -8.282 13.509 3.064 1.00 87.12 101 THR A N 1
ATOM 800 C CA . THR A 1 101 ? -8.870 12.415 3.852 1.00 87.12 101 THR A CA 1
ATOM 801 C C . THR A 1 101 ? -8.731 12.662 5.357 1.00 87.12 101 THR A C 1
ATOM 803 O O . THR A 1 101 ? -9.697 12.584 6.109 1.00 87.12 101 THR A O 1
ATOM 806 N N . ASN A 1 102 ? -7.533 13.010 5.833 1.00 88.88 102 ASN A N 1
ATOM 807 C CA . ASN A 1 102 ? -7.313 13.249 7.260 1.00 88.88 102 ASN A CA 1
ATOM 808 C C . ASN A 1 102 ? -7.986 14.523 7.787 1.00 88.88 102 ASN A C 1
ATOM 810 O O . ASN A 1 102 ? -8.267 14.595 8.985 1.00 88.88 102 ASN A O 1
ATOM 814 N N . ARG A 1 103 ? -8.254 15.512 6.927 1.00 90.19 103 ARG A N 1
ATOM 815 C CA . ARG A 1 103 ? -9.048 16.691 7.287 1.00 90.19 103 ARG A CA 1
ATOM 816 C C . ARG A 1 103 ? -10.494 16.284 7.564 1.00 90.19 103 ARG A C 1
ATOM 818 O O . ARG A 1 103 ? -11.007 16.613 8.631 1.00 90.19 103 ARG A O 1
ATOM 825 N N . ASP A 1 104 ? -11.088 15.505 6.668 1.00 87.69 104 ASP A N 1
ATOM 826 C CA . ASP A 1 104 ? -12.479 15.060 6.785 1.00 87.69 104 ASP A CA 1
ATOM 827 C C . ASP A 1 104 ? -12.655 14.106 7.964 1.00 87.69 104 ASP A C 1
ATOM 829 O O . ASP A 1 104 ? -13.541 14.280 8.797 1.00 87.69 104 ASP A O 1
ATOM 833 N N . ARG A 1 105 ? -11.728 13.158 8.133 1.00 89.31 105 ARG A N 1
ATOM 834 C CA . ARG A 1 105 ? -11.715 12.267 9.299 1.00 89.31 105 ARG A CA 1
ATOM 835 C C . ARG A 1 105 ? -11.639 13.035 10.614 1.00 89.31 105 ARG A C 1
ATOM 837 O O . ARG A 1 105 ? -12.339 12.671 11.552 1.00 89.31 105 ARG A O 1
ATOM 844 N N . LYS A 1 106 ? -10.839 14.106 10.688 1.00 91.38 106 LYS A N 1
ATOM 845 C CA . LYS A 1 106 ? -10.778 14.966 11.878 1.00 91.38 106 LYS A CA 1
ATOM 846 C C . LYS A 1 106 ? -12.121 15.655 12.139 1.00 91.38 106 LYS A C 1
ATOM 848 O O . LYS A 1 106 ? -12.548 15.682 13.290 1.00 91.38 106 LYS A O 1
ATOM 853 N N . ALA A 1 107 ? -12.784 16.170 11.101 1.00 88.00 107 ALA A N 1
ATOM 854 C CA . ALA A 1 107 ? -14.116 16.770 11.222 1.00 88.00 107 ALA A CA 1
ATOM 855 C C . ALA A 1 107 ? -15.171 15.757 11.711 1.00 88.00 107 ALA A C 1
ATOM 857 O O . ALA A 1 107 ? -16.070 16.117 12.461 1.00 88.00 107 ALA A O 1
ATOM 858 N N . LEU A 1 108 ? -15.004 14.478 11.360 1.00 85.88 108 LEU A N 1
ATOM 859 C CA . LEU A 1 108 ? -15.849 13.361 11.796 1.00 85.88 108 LEU A CA 1
ATOM 860 C C . LEU A 1 108 ? -15.430 12.739 13.147 1.00 85.88 108 LEU A C 1
ATOM 862 O O . LEU A 1 108 ? -15.971 11.706 13.537 1.00 85.88 108 LEU A O 1
ATOM 866 N N . GLY A 1 109 ? -14.439 13.298 13.854 1.00 88.38 109 GLY A N 1
ATOM 867 C CA . GLY A 1 109 ? -13.939 12.742 15.123 1.00 88.38 109 GLY A CA 1
ATOM 868 C C . GLY A 1 109 ? -13.204 11.398 14.988 1.00 88.38 109 GLY A C 1
ATOM 869 O O . GLY A 1 109 ? -13.005 10.681 15.970 1.00 88.38 109 GLY A O 1
ATOM 870 N N . LEU A 1 110 ? -12.788 11.031 13.775 1.00 87.06 110 LEU A N 1
ATOM 871 C CA . LEU A 1 110 ? -12.070 9.797 13.476 1.00 87.06 110 LEU A CA 1
ATOM 872 C C . LEU A 1 110 ? -10.555 9.989 13.588 1.00 87.06 110 LEU A C 1
ATOM 874 O O . LEU A 1 110 ? -9.995 11.048 13.301 1.00 87.06 110 LEU A O 1
ATOM 878 N N . LYS A 1 111 ? -9.853 8.907 13.944 1.00 88.88 111 LYS A N 1
ATOM 879 C CA . LYS A 1 111 ? -8.385 8.895 13.943 1.00 88.88 111 LYS A CA 1
ATOM 880 C C . LYS A 1 111 ? -7.847 9.103 12.519 1.00 88.88 111 LYS A C 1
ATOM 882 O O . LYS A 1 111 ? -8.391 8.491 11.590 1.00 88.88 111 LYS A O 1
ATOM 887 N N . PRO A 1 112 ? -6.768 9.887 12.345 1.00 89.19 112 PRO A N 1
ATOM 888 C CA . PRO A 1 112 ? -6.142 10.072 11.044 1.00 89.19 112 PRO A CA 1
ATOM 889 C C . PRO A 1 112 ? -5.540 8.759 10.539 1.00 89.19 112 PRO A C 1
ATOM 891 O O . PRO A 1 112 ? -5.042 7.932 11.309 1.00 89.19 112 PRO A O 1
ATOM 894 N N . LEU A 1 113 ? -5.563 8.584 9.225 1.00 84.75 113 LEU A N 1
ATOM 895 C CA . LEU A 1 113 ? -4.882 7.505 8.535 1.00 84.75 113 LEU A 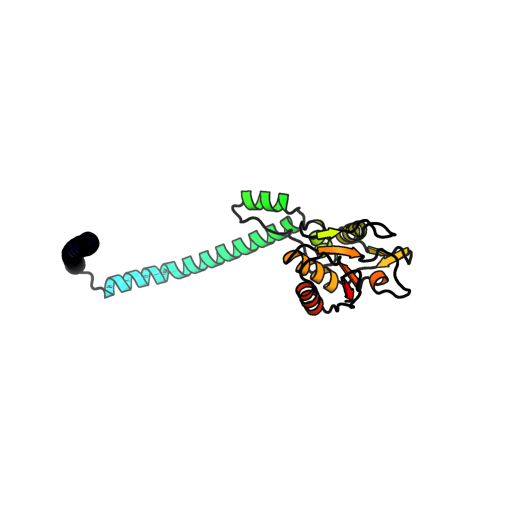CA 1
ATOM 896 C C . LEU A 1 113 ? -3.397 7.827 8.389 1.00 84.75 113 LEU A C 1
ATOM 898 O O . LEU A 1 113 ? -2.990 8.972 8.181 1.00 84.75 113 LEU A O 1
ATOM 902 N N . LYS A 1 114 ? -2.579 6.777 8.469 1.00 82.69 114 LYS A N 1
ATOM 903 C CA . LYS A 1 114 ? -1.131 6.859 8.227 1.00 82.69 114 LYS A CA 1
ATOM 904 C C . LYS A 1 114 ? -0.781 6.795 6.740 1.00 82.69 114 LYS A C 1
ATOM 906 O O . LYS A 1 114 ? 0.303 7.222 6.355 1.00 82.69 114 LYS A O 1
ATOM 911 N N . HIS A 1 115 ? -1.682 6.250 5.927 1.00 81.06 115 HIS A N 1
ATOM 912 C CA . HIS A 1 115 ? -1.467 5.985 4.512 1.00 81.06 115 HIS A CA 1
ATOM 913 C C . HIS A 1 115 ? -2.732 6.272 3.711 1.00 81.06 115 HIS A C 1
ATOM 915 O O . HIS A 1 115 ? -3.834 6.189 4.253 1.00 81.06 115 HIS A O 1
ATOM 921 N N . ALA A 1 116 ? -2.551 6.588 2.430 1.00 81.88 116 ALA A N 1
ATOM 922 C CA . ALA A 1 116 ? -3.648 6.812 1.504 1.00 81.88 116 ALA A CA 1
ATOM 923 C C . ALA A 1 116 ? -4.538 5.572 1.369 1.00 81.88 116 ALA A C 1
ATOM 925 O O . ALA A 1 116 ? -4.051 4.434 1.375 1.00 81.88 116 ALA A O 1
ATOM 926 N N . VAL A 1 117 ? -5.837 5.810 1.214 1.00 84.56 117 VAL A N 1
ATOM 927 C CA . VAL A 1 117 ? -6.805 4.766 0.894 1.00 84.56 117 VAL A CA 1
ATOM 928 C C . VAL A 1 117 ? -6.773 4.566 -0.614 1.00 84.56 117 VAL A C 1
ATOM 930 O O . VAL A 1 117 ? -6.993 5.494 -1.381 1.00 84.56 117 VAL A O 1
ATOM 933 N N . CYS A 1 118 ? -6.408 3.370 -1.059 1.00 87.62 118 CYS A N 1
ATOM 934 C CA . CYS A 1 118 ? -6.333 3.027 -2.475 1.00 87.62 118 CYS A CA 1
ATOM 935 C C . CYS A 1 118 ? -6.751 1.568 -2.656 1.00 87.62 118 CYS A C 1
ATOM 937 O O . CYS A 1 118 ? -6.421 0.722 -1.822 1.00 87.62 118 CYS A O 1
ATOM 939 N N . ASN A 1 119 ? -7.384 1.236 -3.783 1.00 90.19 119 ASN A N 1
ATOM 940 C CA . ASN A 1 119 ? -7.713 -0.149 -4.113 1.00 90.19 119 ASN A CA 1
ATOM 941 C C . ASN A 1 119 ? -6.455 -0.963 -4.491 1.00 90.19 119 ASN A C 1
ATOM 943 O O . ASN A 1 119 ? -6.115 -1.133 -5.667 1.00 90.19 119 ASN A O 1
ATOM 947 N N . LEU A 1 120 ? -5.782 -1.516 -3.479 1.00 93.38 120 LEU A N 1
ATOM 948 C CA . LEU A 1 120 ? -4.545 -2.302 -3.610 1.00 93.38 120 LEU A CA 1
ATOM 949 C C . LEU A 1 120 ? -4.733 -3.667 -4.305 1.00 93.38 120 LEU A C 1
ATOM 951 O O . LEU A 1 120 ? -3.776 -4.430 -4.439 1.00 93.38 120 LEU A O 1
ATOM 955 N N . LYS A 1 121 ? -5.950 -4.005 -4.751 1.00 94.75 121 LYS A N 1
ATOM 956 C CA . LYS A 1 121 ? -6.218 -5.184 -5.593 1.00 94.75 121 LYS A CA 1
ATOM 957 C C . LYS A 1 121 ? -6.010 -4.896 -7.083 1.00 94.75 121 LYS A C 1
ATOM 959 O O . LYS A 1 121 ? -6.187 -5.787 -7.905 1.00 94.75 121 LYS A O 1
ATOM 964 N N . THR A 1 122 ? -5.628 -3.671 -7.439 1.00 96.38 122 THR A N 1
ATOM 965 C CA . THR A 1 122 ? -5.363 -3.258 -8.820 1.00 96.38 122 THR A CA 1
ATOM 966 C C . THR A 1 122 ? -3.986 -2.613 -8.941 1.00 96.38 122 THR A C 1
ATOM 968 O O . THR A 1 122 ? -3.496 -1.985 -8.003 1.00 96.38 122 THR A O 1
ATOM 971 N N . VAL A 1 123 ? -3.374 -2.718 -10.125 1.00 97.69 123 VAL A N 1
ATOM 972 C CA . VAL A 1 123 ? -2.098 -2.044 -10.427 1.00 97.69 123 VAL A CA 1
ATOM 973 C C . VAL A 1 123 ? -2.242 -0.531 -10.267 1.00 97.69 123 VAL A C 1
ATOM 975 O O . VAL A 1 123 ? -1.368 0.114 -9.692 1.00 97.69 123 VAL A O 1
ATOM 978 N N . GLN A 1 124 ? -3.378 0.019 -10.702 1.00 96.31 124 GLN A N 1
ATOM 979 C CA . GLN A 1 124 ? -3.692 1.438 -10.577 1.00 96.31 124 GLN A CA 1
ATOM 980 C C . GLN A 1 124 ? -3.712 1.899 -9.116 1.00 96.31 124 GLN A C 1
ATOM 982 O O . GLN A 1 124 ? -3.081 2.899 -8.780 1.00 96.31 124 GLN A O 1
ATOM 987 N N . GLY A 1 125 ? -4.419 1.184 -8.237 1.00 94.38 125 GLY A N 1
ATOM 988 C CA . GLY A 1 125 ? -4.496 1.551 -6.824 1.00 94.38 125 GLY A CA 1
ATOM 989 C C . GLY A 1 125 ? -3.156 1.400 -6.105 1.00 94.38 125 GLY A C 1
ATOM 990 O O . GLY A 1 125 ? -2.799 2.266 -5.310 1.00 94.38 125 GLY A O 1
ATOM 991 N N . CYS A 1 126 ? -2.363 0.374 -6.432 1.00 97.31 126 CYS A N 1
ATOM 992 C CA . CYS A 1 126 ? -0.989 0.277 -5.936 1.00 97.31 126 CYS A CA 1
ATOM 993 C C . CYS A 1 126 ? -0.126 1.457 -6.407 1.00 97.31 126 CYS A C 1
ATOM 995 O O . CYS A 1 126 ? 0.579 2.049 -5.596 1.00 97.31 126 CYS A O 1
ATOM 997 N N . ALA A 1 127 ? -0.205 1.843 -7.683 1.00 97.12 127 ALA A N 1
ATOM 998 C CA . ALA A 1 127 ? 0.553 2.974 -8.214 1.00 97.12 127 ALA A CA 1
ATOM 999 C C . ALA A 1 127 ? 0.165 4.303 -7.542 1.00 97.12 127 ALA A C 1
ATOM 1001 O O . ALA A 1 127 ? 1.045 5.056 -7.127 1.00 97.12 127 ALA A O 1
ATOM 1002 N N . LYS A 1 128 ? -1.140 4.556 -7.353 1.00 94.62 128 LYS A N 1
ATOM 1003 C CA . LYS A 1 128 ? -1.641 5.715 -6.591 1.00 94.62 128 LYS A CA 1
ATOM 1004 C C . LYS A 1 128 ? -1.076 5.738 -5.172 1.00 94.62 128 LYS A C 1
ATOM 1006 O O . LYS A 1 128 ? -0.562 6.766 -4.741 1.00 94.62 128 LYS A O 1
ATOM 1011 N N . TYR A 1 129 ? -1.122 4.601 -4.478 1.00 94.38 129 TYR A N 1
ATOM 1012 C CA . TYR A 1 129 ? -0.584 4.483 -3.127 1.00 94.38 129 TYR A CA 1
ATOM 1013 C C . TYR A 1 129 ? 0.912 4.813 -3.083 1.00 94.38 129 TYR A C 1
ATOM 1015 O O . TYR A 1 129 ? 1.344 5.599 -2.242 1.00 94.38 129 TYR A O 1
ATOM 1023 N N . LEU A 1 130 ? 1.703 4.225 -3.987 1.00 95.56 130 LEU A N 1
ATOM 1024 C CA . LEU A 1 130 ? 3.154 4.414 -4.028 1.00 95.56 130 LEU A CA 1
ATOM 1025 C C . LEU A 1 130 ? 3.523 5.879 -4.285 1.00 95.56 130 LEU A C 1
ATOM 1027 O O . LEU A 1 130 ? 4.360 6.415 -3.572 1.00 95.56 130 LEU A O 1
ATOM 1031 N N . LEU A 1 131 ? 2.851 6.552 -5.224 1.00 94.44 131 LEU A N 1
ATOM 1032 C CA . LEU A 1 131 ? 3.094 7.971 -5.525 1.00 94.44 131 LEU A CA 1
ATOM 1033 C C . LEU A 1 131 ? 2.777 8.914 -4.359 1.00 94.44 131 LEU A C 1
ATOM 1035 O O . LEU A 1 131 ? 3.382 9.977 -4.252 1.00 94.44 131 LEU A O 1
ATOM 1039 N N . GLN A 1 132 ? 1.809 8.554 -3.515 1.00 91.44 132 GLN A N 1
ATOM 1040 C CA . GLN A 1 132 ? 1.408 9.355 -2.355 1.00 91.44 132 GLN A CA 1
ATOM 1041 C C . GLN A 1 132 ? 2.194 9.000 -1.084 1.00 91.44 132 GLN A C 1
ATOM 1043 O O . GLN A 1 132 ? 2.071 9.681 -0.063 1.00 91.44 132 GLN A O 1
ATOM 1048 N N . SER A 1 133 ? 2.974 7.919 -1.108 1.00 91.00 133 SER A N 1
ATOM 1049 C CA . SER A 1 133 ? 3.706 7.440 0.056 1.00 91.00 133 SER A CA 1
ATOM 1050 C C . SER A 1 133 ? 4.985 8.244 0.263 1.00 91.00 133 SER A C 1
ATOM 1052 O O . SER A 1 133 ? 5.881 8.233 -0.570 1.00 91.00 133 SER A O 1
ATOM 1054 N N . LYS A 1 134 ? 5.131 8.857 1.443 1.00 90.75 134 LYS A N 1
ATOM 1055 C CA . LYS A 1 134 ? 6.386 9.510 1.864 1.00 90.75 134 LYS A CA 1
ATOM 1056 C C . LYS A 1 134 ? 7.574 8.547 2.009 1.00 90.75 134 LYS A C 1
ATOM 1058 O O . LYS A 1 134 ? 8.707 8.984 2.140 1.00 90.75 134 LYS A O 1
ATOM 1063 N N . ASN A 1 135 ? 7.295 7.244 2.043 1.00 92.88 135 ASN A N 1
ATOM 1064 C CA . ASN A 1 135 ? 8.296 6.188 2.134 1.00 92.88 135 ASN A CA 1
ATOM 1065 C C . ASN A 1 135 ? 8.694 5.666 0.746 1.00 92.88 135 ASN A C 1
ATOM 1067 O O . ASN A 1 135 ? 9.318 4.617 0.660 1.00 92.88 135 ASN A O 1
ATOM 1071 N N . VAL A 1 136 ? 8.284 6.330 -0.333 1.00 94.88 136 VAL A N 1
ATOM 1072 C CA . VAL A 1 136 ? 8.675 5.969 -1.694 1.00 94.88 136 VAL A CA 1
ATOM 1073 C C . VAL A 1 136 ? 9.352 7.170 -2.329 1.00 94.88 136 VAL A C 1
ATOM 1075 O O . VAL A 1 136 ? 8.780 8.256 -2.396 1.00 94.88 136 VAL A O 1
ATOM 1078 N N . SER A 1 137 ? 10.562 6.955 -2.821 1.00 95.62 137 SER A N 1
ATOM 1079 C CA . SER A 1 137 ? 11.264 7.882 -3.701 1.00 95.62 137 SER A CA 1
ATOM 1080 C C . SER A 1 137 ? 11.598 7.194 -5.023 1.00 95.62 137 SER A C 1
ATOM 1082 O O . SER A 1 137 ? 11.409 5.986 -5.191 1.00 95.62 137 SER A O 1
ATOM 1084 N N . PHE A 1 138 ? 12.047 7.985 -5.992 1.00 95.69 138 PHE A N 1
ATOM 1085 C CA . PHE A 1 138 ? 12.358 7.507 -7.331 1.00 95.69 138 PHE A CA 1
ATOM 1086 C C . PHE A 1 138 ? 13.729 8.015 -7.736 1.00 95.69 138 PHE A C 1
ATOM 1088 O O . PHE A 1 138 ? 13.996 9.215 -7.635 1.00 95.69 138 PHE A O 1
ATOM 1095 N N . TRP A 1 139 ? 14.563 7.117 -8.248 1.00 93.12 139 TRP A N 1
ATOM 1096 C CA . TRP A 1 139 ? 15.817 7.508 -8.866 1.00 93.12 139 TRP A CA 1
ATOM 1097 C C . TRP A 1 139 ? 15.549 8.374 -10.098 1.00 93.12 139 TRP A C 1
ATOM 1099 O O . TRP A 1 139 ? 14.626 8.112 -10.878 1.00 93.12 139 TRP A O 1
ATOM 1109 N N . SER A 1 140 ? 16.349 9.421 -10.277 1.00 88.56 140 SER A N 1
ATOM 1110 C CA . SER A 1 140 ? 16.293 10.293 -11.454 1.00 88.56 140 SER A CA 1
ATOM 1111 C C . SER A 1 140 ? 17.417 10.025 -12.455 1.00 88.56 140 SER A C 1
ATOM 1113 O O . SER A 1 140 ? 17.303 10.464 -13.595 1.00 88.56 140 SER A O 1
ATOM 1115 N N . GLY A 1 141 ? 18.457 9.282 -12.064 1.00 86.12 141 GLY A N 1
ATOM 1116 C CA . GLY A 1 141 ? 19.656 9.032 -12.870 1.00 86.12 141 GLY A CA 1
ATOM 1117 C C . GLY A 1 141 ? 19.572 7.842 -13.831 1.00 86.12 141 GLY A C 1
ATOM 1118 O O . GLY A 1 141 ? 20.604 7.383 -14.309 1.00 86.12 141 GLY A O 1
ATOM 1119 N N . LEU A 1 142 ? 18.381 7.298 -14.104 1.00 85.38 142 LEU A N 1
ATOM 1120 C CA . LEU A 1 142 ? 18.216 6.322 -15.186 1.00 85.38 142 LEU A CA 1
ATOM 1121 C C . LEU A 1 142 ? 18.494 6.982 -16.543 1.00 85.38 142 LEU A C 1
ATOM 1123 O O . LEU A 1 142 ? 18.085 8.118 -16.778 1.00 85.38 142 LEU A O 1
ATOM 1127 N N . SER A 1 143 ? 19.061 6.227 -17.487 1.00 85.62 143 SER A N 1
ATOM 1128 C CA . SER A 1 143 ? 19.279 6.690 -18.871 1.00 85.62 143 SER A CA 1
ATOM 1129 C C . SER A 1 143 ? 17.992 7.107 -19.595 1.00 85.62 143 SER A C 1
ATOM 1131 O O . SER A 1 143 ? 18.031 7.898 -20.530 1.00 85.62 143 SER A O 1
ATOM 1133 N N . THR A 1 144 ? 16.835 6.619 -19.142 1.00 85.94 144 THR A N 1
ATOM 1134 C CA . THR A 1 144 ? 15.506 6.964 -19.672 1.00 85.94 144 THR A CA 1
ATOM 1135 C C . THR A 1 144 ? 14.744 7.956 -18.782 1.00 85.94 144 THR A C 1
ATOM 1137 O O . THR A 1 144 ? 13.545 8.172 -18.970 1.00 85.94 144 THR A O 1
ATOM 1140 N N . GLY A 1 145 ? 15.413 8.531 -17.780 1.00 88.31 145 GLY A N 1
ATOM 1141 C CA . GLY A 1 145 ? 14.805 9.337 -16.726 1.00 88.31 145 GLY A CA 1
ATOM 1142 C C . GLY A 1 145 ? 14.006 8.516 -15.707 1.00 88.31 145 GLY A C 1
ATOM 1143 O O . GLY A 1 145 ? 13.924 7.294 -15.778 1.00 88.31 145 GLY A O 1
ATOM 1144 N N . SER A 1 146 ? 13.406 9.210 -14.738 1.00 93.31 146 SER A N 1
ATOM 1145 C CA . SER A 1 146 ? 12.752 8.580 -13.586 1.00 93.31 146 SER A CA 1
ATOM 1146 C C . SER A 1 146 ? 11.507 7.757 -13.934 1.00 93.31 146 SER A C 1
ATOM 1148 O O . SER A 1 146 ? 10.568 8.256 -14.568 1.00 93.31 146 SER A O 1
ATOM 1150 N N . ASP A 1 147 ? 11.424 6.547 -13.373 1.00 94.19 147 ASP A N 1
ATOM 1151 C CA . ASP A 1 147 ? 10.247 5.677 -13.473 1.00 94.19 147 ASP A CA 1
ATOM 1152 C C . ASP A 1 147 ? 9.013 6.206 -12.718 1.00 94.19 147 ASP A C 1
ATOM 1154 O O . ASP A 1 147 ? 7.911 5.669 -12.862 1.00 94.19 147 ASP A O 1
ATOM 1158 N N . ARG A 1 148 ? 9.136 7.336 -12.002 1.00 97.00 148 ARG A N 1
ATOM 1159 C CA . ARG A 1 148 ? 7.983 8.076 -11.466 1.00 97.00 148 ARG A CA 1
ATOM 1160 C C . ARG A 1 148 ? 6.923 8.335 -12.541 1.00 97.00 148 ARG A C 1
ATOM 1162 O O . ARG A 1 148 ? 5.737 8.156 -12.274 1.00 97.00 148 ARG A O 1
ATOM 1169 N N . LYS A 1 149 ? 7.338 8.674 -13.769 1.00 95.12 149 LYS A N 1
ATOM 1170 C CA . LYS A 1 149 ? 6.427 8.912 -14.906 1.00 95.12 149 LYS A CA 1
ATOM 1171 C C . LYS A 1 149 ? 5.606 7.669 -15.266 1.00 95.12 149 LYS A C 1
ATOM 1173 O O . LYS A 1 149 ? 4.430 7.779 -15.614 1.00 95.12 149 LYS A O 1
ATOM 1178 N N . ASN A 1 150 ? 6.201 6.480 -15.161 1.00 96.75 150 ASN A N 1
ATOM 1179 C CA . ASN A 1 150 ? 5.498 5.224 -15.402 1.00 96.75 150 ASN A CA 1
ATOM 1180 C C . ASN A 1 150 ? 4.512 4.906 -14.277 1.00 96.75 150 ASN A C 1
ATOM 1182 O O . ASN A 1 150 ? 3.382 4.512 -14.565 1.00 96.75 150 ASN A O 1
ATOM 1186 N N . LEU A 1 151 ? 4.859 5.169 -13.014 1.00 96.94 151 LEU A N 1
ATOM 1187 C CA . LEU A 1 151 ? 3.889 5.067 -11.919 1.00 96.94 151 LEU A CA 1
ATOM 1188 C C . LEU A 1 151 ? 2.718 6.045 -12.094 1.00 96.94 151 LEU A C 1
ATOM 1190 O O . LEU A 1 151 ? 1.573 5.664 -11.858 1.00 96.94 151 LEU A O 1
ATOM 1194 N N . GLU A 1 152 ? 2.964 7.273 -12.553 1.00 96.81 152 GLU A N 1
ATOM 1195 C CA . GLU A 1 152 ? 1.902 8.249 -12.842 1.00 96.81 152 GLU A CA 1
ATOM 1196 C C . GLU A 1 152 ? 0.949 7.765 -13.942 1.00 96.81 152 GLU A C 1
ATOM 1198 O O . GLU A 1 152 ? -0.268 7.885 -13.790 1.00 96.81 152 GLU A O 1
ATOM 1203 N N . ARG A 1 153 ? 1.475 7.160 -15.017 1.00 97.19 153 ARG A N 1
ATOM 1204 C CA . ARG A 1 153 ? 0.660 6.505 -16.058 1.00 97.19 153 ARG A CA 1
ATOM 1205 C C . ARG A 1 153 ? -0.214 5.401 -15.472 1.00 97.19 153 ARG A C 1
ATOM 1207 O O . ARG A 1 153 ? -1.430 5.394 -15.666 1.00 97.19 153 ARG A O 1
ATOM 1214 N N . LEU A 1 154 ? 0.388 4.502 -14.697 1.00 97.94 154 LEU A N 1
ATOM 1215 C CA . LEU A 1 154 ? -0.328 3.396 -14.059 1.00 97.94 154 LEU A CA 1
ATOM 1216 C C . LEU A 1 154 ? -1.415 3.902 -13.103 1.00 97.94 154 LEU A C 1
ATOM 1218 O O . LEU A 1 154 ? -2.508 3.341 -13.074 1.00 97.94 154 LEU A O 1
ATOM 1222 N N . ALA A 1 155 ? -1.165 4.991 -12.372 1.00 95.62 155 ALA A N 1
ATOM 1223 C CA . ALA A 1 155 ? -2.140 5.621 -11.483 1.00 95.62 155 ALA A CA 1
ATOM 1224 C C . ALA A 1 155 ? -3.350 6.217 -12.232 1.00 95.62 155 ALA A C 1
ATOM 1226 O O . ALA A 1 155 ? -4.458 6.252 -11.681 1.00 95.62 155 ALA A O 1
ATOM 1227 N N . ARG A 1 156 ? -3.182 6.609 -13.502 1.00 94.31 156 ARG A N 1
ATOM 1228 C CA . ARG A 1 156 ? -4.280 6.990 -14.411 1.00 94.31 156 ARG A CA 1
ATOM 1229 C C . ARG A 1 156 ? -4.989 5.795 -15.063 1.00 94.31 156 ARG A C 1
ATOM 1231 O O . ARG A 1 156 ? -6.006 5.983 -15.715 1.00 94.31 156 ARG A O 1
ATOM 1238 N N . GLY A 1 157 ? -4.506 4.570 -14.843 1.00 93.38 157 GLY A N 1
ATOM 1239 C CA . GLY A 1 157 ? -5.066 3.337 -15.415 1.00 93.38 157 GLY A CA 1
ATOM 1240 C C . GLY A 1 157 ? -4.430 2.914 -16.745 1.00 93.38 157 GLY A C 1
ATOM 1241 O O . GLY A 1 157 ? -4.791 1.870 -17.297 1.00 93.38 157 GLY A O 1
ATOM 1242 N N . GLU A 1 158 ? -3.452 3.677 -17.236 1.00 97.19 158 GLU A N 1
ATOM 1243 C CA . GLU A 1 158 ? -2.702 3.371 -18.454 1.00 97.19 158 GLU A CA 1
ATOM 1244 C C . GLU A 1 158 ? -1.711 2.210 -18.231 1.00 97.19 158 GLU A C 1
ATOM 1246 O O . GLU A 1 158 ? -1.586 1.655 -17.136 1.00 97.19 158 GLU A O 1
ATOM 1251 N N . LYS A 1 159 ? -1.003 1.816 -19.292 1.00 97.62 159 LYS A N 1
ATOM 1252 C CA . LYS A 1 159 ? 0.143 0.899 -19.220 1.00 97.62 159 LYS A CA 1
ATOM 1253 C C . LYS A 1 159 ? 1.442 1.700 -19.041 1.00 97.62 159 LYS A C 1
ATOM 1255 O O . LYS A 1 159 ? 1.528 2.845 -19.481 1.00 97.62 159 LYS A O 1
ATOM 1260 N N . ALA A 1 160 ? 2.447 1.098 -18.411 1.00 97.25 160 ALA A N 1
ATOM 1261 C CA . ALA A 1 160 ? 3.783 1.675 -18.306 1.00 97.25 160 ALA A CA 1
ATOM 1262 C C . ALA A 1 160 ? 4.482 1.617 -19.669 1.0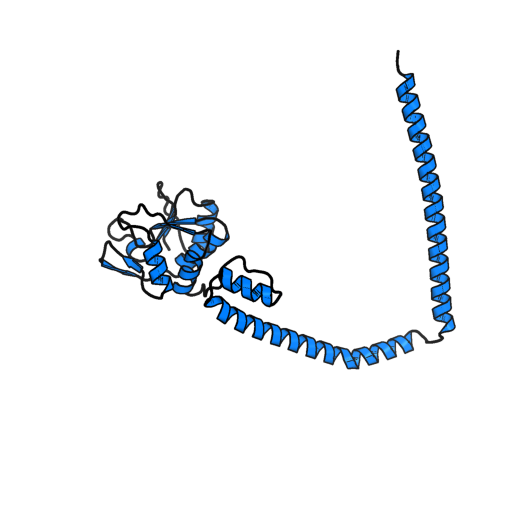0 97.25 160 ALA A C 1
ATOM 1264 O O . ALA A 1 160 ? 4.356 0.622 -20.384 1.00 97.25 160 ALA A O 1
ATOM 1265 N N . PHE A 1 161 ? 5.194 2.679 -20.029 1.00 96.44 161 PHE A N 1
ATOM 1266 C CA . PHE A 1 161 ? 5.981 2.745 -21.253 1.00 96.44 161 PHE A CA 1
ATOM 1267 C C . PHE A 1 161 ? 7.321 2.028 -21.061 1.00 96.44 161 PHE A C 1
ATOM 1269 O O . PHE A 1 161 ? 7.951 2.143 -20.005 1.00 96.44 161 PHE A O 1
ATOM 1276 N N . VAL A 1 162 ? 7.752 1.299 -22.089 1.00 95.62 162 VAL A N 1
ATOM 1277 C CA . VAL A 1 162 ? 9.007 0.543 -22.119 1.00 95.62 162 VAL A CA 1
ATOM 1278 C C . VAL A 1 162 ? 9.923 1.166 -23.176 1.00 95.62 162 VAL A C 1
ATOM 1280 O O . VAL A 1 162 ? 9.796 0.829 -24.355 1.00 95.62 162 VAL A O 1
ATOM 1283 N N . PRO A 1 163 ? 10.858 2.054 -22.794 1.00 91.06 163 PRO A N 1
ATOM 1284 C CA . PRO A 1 163 ? 11.682 2.790 -23.753 1.00 91.06 163 PRO A CA 1
ATOM 1285 C C . PRO A 1 163 ? 12.458 1.889 -24.716 1.00 91.06 163 PRO A C 1
ATOM 1287 O O . PRO A 1 163 ? 12.477 2.156 -25.911 1.00 91.06 163 PRO A O 1
ATOM 1290 N N . ALA A 1 164 ? 13.014 0.781 -24.218 1.00 89.75 164 ALA A N 1
ATOM 1291 C CA . ALA A 1 164 ? 13.826 -0.137 -25.015 1.00 89.75 164 ALA A CA 1
ATOM 1292 C C . ALA A 1 164 ? 13.067 -0.828 -26.160 1.00 89.75 164 ALA A C 1
ATOM 1294 O O . ALA A 1 164 ? 13.684 -1.275 -27.120 1.00 89.75 164 ALA A O 1
ATOM 1295 N N . THR A 1 165 ? 11.738 -0.934 -26.065 1.00 90.56 165 THR A N 1
ATOM 1296 C CA . THR A 1 165 ? 10.909 -1.585 -27.096 1.00 90.56 165 THR A CA 1
ATOM 1297 C C . THR A 1 165 ? 9.968 -0.612 -27.806 1.00 90.56 165 THR A C 1
ATOM 1299 O O . THR A 1 165 ? 9.306 -0.997 -28.764 1.00 90.56 165 THR A O 1
ATOM 1302 N N . GLY A 1 166 ? 9.824 0.621 -27.304 1.00 92.12 166 GLY A N 1
ATOM 1303 C CA . GLY A 1 166 ? 8.750 1.544 -27.695 1.00 92.12 166 GLY A CA 1
ATOM 1304 C C . GLY A 1 166 ? 7.339 1.074 -27.297 1.00 92.12 166 GLY A C 1
ATOM 1305 O O . GLY A 1 166 ? 6.350 1.751 -27.582 1.00 92.12 166 GLY A O 1
ATOM 1306 N N . GLY A 1 167 ? 7.224 -0.084 -26.642 1.00 94.94 167 GLY A N 1
ATOM 1307 C CA . GLY A 1 167 ? 5.965 -0.711 -26.271 1.00 94.94 167 GLY A CA 1
ATOM 1308 C C . GLY A 1 167 ? 5.415 -0.234 -24.930 1.00 94.94 167 GLY A C 1
ATOM 1309 O O . GLY A 1 167 ? 5.977 0.622 -24.245 1.00 94.94 167 GLY A O 1
ATOM 1310 N N . HIS A 1 168 ? 4.287 -0.826 -24.539 1.00 97.25 168 HIS A N 1
ATOM 1311 C CA . HIS A 1 168 ? 3.675 -0.582 -23.239 1.00 97.25 168 HIS A CA 1
ATOM 1312 C C . HIS A 1 168 ? 3.282 -1.889 -22.554 1.00 97.25 168 HIS A C 1
ATOM 1314 O O . HIS A 1 168 ? 2.625 -2.744 -23.153 1.00 97.25 168 HIS A O 1
ATOM 1320 N N . VAL A 1 169 ? 3.592 -2.004 -21.265 1.00 97.31 169 VAL A N 1
ATOM 1321 C CA . VAL A 1 169 ? 3.290 -3.188 -20.453 1.00 97.31 169 VAL A CA 1
ATOM 1322 C C . VAL A 1 169 ? 2.532 -2.825 -19.189 1.00 97.31 169 VAL A C 1
ATOM 1324 O O . VAL A 1 169 ? 2.586 -1.702 -18.690 1.00 97.31 169 VAL A O 1
ATOM 1327 N N . ARG A 1 170 ? 1.781 -3.790 -18.663 1.00 97.44 170 ARG A N 1
ATOM 1328 C CA . ARG A 1 170 ? 1.153 -3.665 -17.350 1.00 97.44 170 ARG A CA 1
ATOM 1329 C C . ARG A 1 170 ? 1.983 -4.478 -16.356 1.00 97.44 170 ARG A C 1
ATOM 1331 O O . ARG A 1 170 ? 2.005 -5.698 -16.499 1.00 97.44 170 ARG A O 1
ATOM 1338 N N . PRO A 1 171 ? 2.629 -3.836 -15.369 1.00 97.75 171 PRO A N 1
ATOM 1339 C CA . PRO A 1 171 ? 3.392 -4.547 -14.358 1.00 97.75 171 PRO A CA 1
ATOM 1340 C C . PRO A 1 171 ? 2.552 -5.581 -13.614 1.00 97.75 171 PRO A C 1
ATOM 1342 O O . PRO A 1 171 ? 1.351 -5.381 -13.390 1.00 97.75 171 PRO A O 1
ATOM 1345 N N . LYS A 1 172 ? 3.188 -6.674 -13.195 1.00 98.06 172 LYS A N 1
ATOM 1346 C CA . LYS A 1 172 ? 2.526 -7.746 -12.454 1.00 98.06 172 LYS A CA 1
ATOM 1347 C C . LYS A 1 172 ? 1.932 -7.200 -11.156 1.00 98.06 172 LYS A C 1
ATOM 1349 O O . LYS A 1 172 ? 2.619 -6.572 -10.352 1.00 98.06 172 LYS A O 1
ATOM 1354 N N . LEU A 1 173 ? 0.649 -7.473 -10.910 1.00 98.19 173 LEU A N 1
ATOM 1355 C CA . LEU A 1 173 ? -0.051 -6.959 -9.725 1.00 98.19 173 LEU A CA 1
ATOM 1356 C C . LEU A 1 173 ? 0.661 -7.341 -8.420 1.00 98.19 173 LEU A C 1
ATOM 1358 O O . LEU A 1 173 ? 0.791 -6.513 -7.525 1.00 98.19 173 LEU A O 1
ATOM 1362 N N . LYS A 1 174 ? 1.143 -8.582 -8.321 1.00 98.31 174 LYS A N 1
ATOM 1363 C CA . LYS A 1 174 ? 1.843 -9.074 -7.131 1.00 98.31 174 LYS A CA 1
ATOM 1364 C C . LYS A 1 174 ? 3.130 -8.296 -6.839 1.00 98.31 174 LYS A C 1
ATOM 1366 O O . LYS A 1 174 ? 3.368 -7.974 -5.681 1.00 98.31 174 LYS A O 1
ATOM 1371 N N . MET A 1 175 ? 3.875 -7.899 -7.871 1.00 98.38 175 MET A N 1
ATOM 1372 C CA . MET A 1 175 ? 5.036 -7.013 -7.736 1.00 98.38 175 MET A CA 1
ATOM 1373 C C . MET A 1 175 ? 4.628 -5.647 -7.175 1.00 98.38 175 MET A C 1
ATOM 1375 O O . MET A 1 175 ? 5.185 -5.177 -6.187 1.00 98.38 175 MET A O 1
ATOM 1379 N N . MET A 1 176 ? 3.579 -5.038 -7.733 1.00 98.56 176 MET A N 1
ATOM 1380 C CA . MET A 1 176 ? 3.064 -3.749 -7.256 1.00 98.56 176 MET A CA 1
ATOM 1381 C C . MET A 1 176 ? 2.580 -3.815 -5.798 1.00 98.56 176 MET A C 1
ATOM 1383 O O . MET A 1 176 ? 2.803 -2.890 -5.017 1.00 98.56 176 MET A O 1
ATOM 1387 N N . GLN A 1 177 ? 1.943 -4.921 -5.406 1.00 98.38 177 GLN A N 1
ATOM 1388 C CA . GLN A 1 177 ? 1.528 -5.173 -4.024 1.00 98.38 177 GLN A CA 1
ATOM 1389 C C . GLN A 1 177 ? 2.724 -5.371 -3.085 1.00 98.38 177 GLN A C 1
ATOM 1391 O O . GLN A 1 177 ? 2.691 -4.880 -1.954 1.00 98.38 177 GLN A O 1
ATOM 1396 N N . ALA A 1 178 ? 3.786 -6.032 -3.552 1.00 97.88 178 ALA A N 1
ATOM 1397 C CA . ALA A 1 178 ? 5.023 -6.188 -2.798 1.00 97.88 178 ALA A CA 1
ATOM 1398 C C . ALA A 1 178 ? 5.672 -4.828 -2.506 1.00 97.88 178 ALA A C 1
ATOM 1400 O O . ALA A 1 178 ? 5.981 -4.553 -1.349 1.00 97.88 178 ALA A O 1
ATOM 1401 N N . LEU A 1 179 ? 5.770 -3.941 -3.503 1.00 97.56 179 LEU A N 1
ATOM 1402 C CA . LEU A 1 179 ? 6.287 -2.576 -3.325 1.00 97.56 179 LEU A CA 1
ATOM 1403 C C . LEU A 1 179 ? 5.469 -1.782 -2.299 1.00 97.56 179 LEU A C 1
ATOM 1405 O O . LEU A 1 179 ? 6.025 -1.124 -1.416 1.00 97.56 179 LEU A O 1
ATOM 1409 N N . VAL A 1 180 ? 4.136 -1.882 -2.358 1.00 97.00 180 VAL A N 1
ATOM 1410 C CA . VAL A 1 180 ? 3.262 -1.254 -1.356 1.00 97.00 180 VAL A CA 1
ATOM 1411 C C . VAL A 1 180 ? 3.561 -1.802 0.038 1.00 97.00 180 VAL A C 1
ATOM 1413 O O . VAL A 1 180 ? 3.700 -1.020 0.979 1.00 97.00 180 VAL A O 1
ATOM 1416 N N . ALA A 1 181 ? 3.692 -3.122 0.184 1.00 95.75 181 ALA A N 1
ATOM 1417 C CA . ALA A 1 181 ? 4.024 -3.743 1.461 1.00 95.75 181 ALA A CA 1
ATOM 1418 C C . ALA A 1 181 ? 5.399 -3.288 1.975 1.00 95.75 181 ALA A C 1
ATOM 1420 O O . ALA A 1 181 ? 5.494 -2.890 3.132 1.00 95.75 181 ALA A O 1
ATOM 1421 N N . MET A 1 182 ? 6.429 -3.254 1.129 1.00 95.38 182 MET A N 1
ATOM 1422 C CA . MET A 1 182 ? 7.763 -2.763 1.498 1.00 95.38 182 MET A CA 1
ATOM 1423 C C . MET A 1 182 ? 7.706 -1.312 1.994 1.00 95.38 182 MET A C 1
ATOM 1425 O O . MET A 1 182 ? 8.187 -1.025 3.088 1.00 95.38 182 MET A O 1
ATOM 1429 N N . SER A 1 183 ? 7.006 -0.428 1.273 1.00 94.06 183 SER A N 1
ATOM 1430 C CA . SER A 1 183 ? 6.864 0.987 1.656 1.00 94.06 183 SER A CA 1
ATOM 1431 C C . SER A 1 183 ? 6.126 1.208 2.988 1.00 94.06 183 SER A C 1
ATOM 1433 O O . SER A 1 183 ? 6.293 2.241 3.640 1.00 94.06 183 SER A O 1
ATOM 1435 N N . LYS A 1 184 ? 5.293 0.249 3.422 1.00 91.69 184 LYS A N 1
ATOM 1436 C CA . LYS A 1 184 ? 4.639 0.282 4.743 1.00 91.69 184 LYS A CA 1
ATOM 1437 C C . LYS A 1 184 ? 5.603 -0.044 5.881 1.00 91.69 184 LYS A C 1
ATOM 1439 O O . LYS A 1 184 ? 5.360 0.397 7.001 1.00 91.69 184 LYS A O 1
ATOM 1444 N N . HIS A 1 185 ? 6.667 -0.794 5.606 1.00 90.81 185 HIS A N 1
ATOM 1445 C CA . HIS A 1 185 ? 7.668 -1.1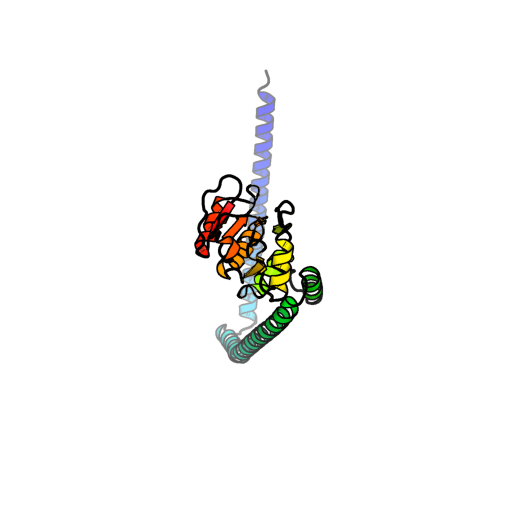67 6.604 1.00 90.81 185 HIS A CA 1
ATOM 1446 C C . HIS A 1 185 ? 8.851 -0.196 6.665 1.00 90.81 185 HIS A C 1
ATOM 1448 O O . HIS A 1 185 ? 9.429 -0.018 7.733 1.00 90.81 185 HIS A O 1
ATOM 1454 N N . GLY A 1 186 ? 9.196 0.461 5.559 1.00 89.44 186 GLY A N 1
ATOM 1455 C CA . GLY A 1 186 ? 10.301 1.412 5.527 1.00 89.44 186 GLY A CA 1
ATOM 1456 C C . GLY A 1 186 ? 10.381 2.170 4.212 1.00 89.44 186 GLY A C 1
ATOM 1457 O O . GLY A 1 186 ? 9.595 1.930 3.298 1.00 89.44 186 GLY A O 1
ATOM 1458 N N . HIS A 1 187 ? 11.324 3.106 4.138 1.00 92.88 187 HIS A N 1
ATOM 1459 C CA . HIS A 1 187 ? 11.603 3.825 2.902 1.00 92.88 187 HIS A CA 1
ATOM 1460 C C . HIS A 1 187 ? 12.121 2.866 1.822 1.00 92.88 187 HIS A C 1
ATOM 1462 O O . HIS A 1 187 ? 12.999 2.050 2.107 1.00 92.88 187 HIS A O 1
ATOM 1468 N N . ILE A 1 188 ? 11.600 3.006 0.602 1.00 95.19 188 ILE A N 1
ATOM 1469 C CA . ILE A 1 188 ? 12.114 2.380 -0.612 1.00 95.19 188 ILE A CA 1
ATOM 1470 C C . ILE A 1 188 ? 12.383 3.419 -1.697 1.00 95.19 188 ILE A C 1
ATOM 1472 O O . ILE A 1 188 ? 11.574 4.323 -1.904 1.00 95.19 188 ILE A O 1
ATOM 1476 N N . MET A 1 189 ? 13.498 3.273 -2.410 1.00 95.56 189 MET A N 1
ATOM 1477 C CA . MET A 1 189 ? 13.771 4.026 -3.631 1.00 95.56 189 MET A CA 1
ATOM 1478 C C . MET A 1 189 ? 13.659 3.091 -4.827 1.00 95.56 189 MET A C 1
ATOM 1480 O O . MET A 1 189 ? 14.387 2.105 -4.913 1.00 95.56 189 MET A O 1
ATOM 1484 N N . ILE A 1 190 ? 12.728 3.390 -5.732 1.00 95.94 190 ILE A N 1
ATOM 1485 C CA . ILE A 1 190 ? 12.573 2.645 -6.983 1.00 95.94 190 ILE A CA 1
ATOM 1486 C C . ILE A 1 190 ? 13.599 3.188 -7.975 1.00 95.94 190 ILE A C 1
ATOM 1488 O O . ILE A 1 190 ? 13.510 4.351 -8.385 1.00 95.94 190 ILE A O 1
ATOM 1492 N N . ASN A 1 191 ? 14.550 2.336 -8.352 1.00 94.12 191 ASN A N 1
ATOM 1493 C CA . ASN A 1 191 ? 15.564 2.643 -9.350 1.00 94.12 191 ASN A CA 1
ATOM 1494 C C . ASN A 1 191 ? 15.007 2.445 -10.750 1.00 94.12 191 ASN A C 1
ATOM 1496 O O . ASN A 1 191 ? 15.055 3.389 -11.531 1.00 94.12 191 ASN A O 1
ATOM 1500 N N . ALA A 1 192 ? 14.415 1.282 -11.029 1.00 94.81 192 ALA A N 1
ATOM 1501 C CA . ALA A 1 192 ? 13.787 0.973 -12.308 1.00 94.81 192 ALA A CA 1
ATOM 1502 C C . ALA A 1 192 ? 12.559 0.071 -12.140 1.00 94.81 192 ALA A C 1
ATOM 1504 O O . ALA A 1 192 ? 12.520 -0.816 -11.294 1.00 94.81 192 ALA A O 1
ATOM 1505 N N . LEU A 1 193 ? 11.552 0.289 -12.978 1.00 94.94 193 LEU A N 1
ATOM 1506 C CA . LEU A 1 193 ? 10.366 -0.549 -13.133 1.00 94.94 193 LEU A CA 1
ATOM 1507 C C . LEU A 1 193 ? 10.326 -1.090 -14.564 1.00 94.94 193 LEU A C 1
ATOM 1509 O O . LEU A 1 193 ? 10.532 -2.278 -14.786 1.00 94.94 193 LEU A O 1
ATOM 1513 N N . THR A 1 194 ? 10.100 -0.206 -15.537 1.00 95.25 194 THR A N 1
ATOM 1514 C CA . THR A 1 194 ? 10.141 -0.529 -16.973 1.00 95.25 194 THR A CA 1
ATOM 1515 C C . THR A 1 194 ? 11.090 0.381 -17.753 1.00 95.25 194 THR A C 1
ATOM 1517 O O . THR A 1 194 ? 11.267 0.185 -18.957 1.00 95.25 194 THR A O 1
ATOM 1520 N N . GLY A 1 195 ? 11.668 1.389 -17.091 1.00 89.94 195 GLY A N 1
ATOM 1521 C CA . GLY A 1 195 ? 12.719 2.244 -17.622 1.00 89.94 195 GLY A CA 1
ATOM 1522 C C . GLY A 1 195 ? 14.112 1.620 -17.514 1.00 89.94 195 GLY A C 1
ATOM 1523 O O . GLY A 1 195 ? 14.292 0.499 -17.039 1.00 89.94 195 GLY A O 1
ATOM 1524 N N . GLY A 1 196 ? 15.107 2.378 -17.967 1.00 87.75 196 GLY A N 1
ATOM 1525 C CA . GLY A 1 196 ? 16.501 1.959 -18.034 1.00 87.75 196 GLY A CA 1
ATOM 1526 C C . GLY A 1 196 ? 16.838 1.127 -19.274 1.00 87.75 196 GLY A C 1
ATOM 1527 O O . GLY A 1 196 ? 15.979 0.762 -20.082 1.00 87.75 196 GLY A O 1
ATOM 1528 N N . HIS A 1 197 ? 18.132 0.848 -19.418 1.00 88.62 197 HIS A N 1
ATOM 1529 C CA . HIS A 1 197 ? 18.669 -0.070 -20.417 1.00 88.62 197 HIS A CA 1
ATOM 1530 C C . HIS A 1 197 ? 19.135 -1.338 -19.710 1.00 88.62 197 HIS A C 1
ATOM 1532 O O . HIS A 1 197 ? 19.905 -1.270 -18.759 1.00 88.62 197 HIS A O 1
ATOM 1538 N N . HIS A 1 198 ? 18.655 -2.472 -20.200 1.00 90.25 198 HIS A N 1
ATOM 1539 C CA . HIS A 1 198 ? 18.835 -3.806 -19.651 1.00 90.25 198 HIS A CA 1
ATOM 1540 C C . HIS A 1 198 ? 19.216 -4.756 -20.786 1.00 90.25 198 HIS A C 1
ATOM 1542 O O . HIS A 1 198 ? 19.129 -4.407 -21.966 1.00 90.25 198 HIS A O 1
ATOM 1548 N N . SER A 1 199 ? 19.621 -5.974 -20.440 1.00 91.19 199 SER A N 1
ATOM 1549 C CA . SER A 1 199 ? 19.904 -7.015 -21.426 1.00 91.19 199 SER A CA 1
ATOM 1550 C C . SER A 1 199 ? 18.668 -7.377 -22.265 1.00 91.19 199 SER A C 1
ATOM 1552 O O . SER A 1 199 ? 17.511 -7.191 -21.865 1.00 91.19 199 SER A O 1
ATOM 1554 N N . THR A 1 200 ? 18.916 -7.913 -23.463 1.00 90.69 200 THR A N 1
ATOM 1555 C CA . THR A 1 200 ? 17.849 -8.408 -24.345 1.00 90.69 200 THR A CA 1
ATOM 1556 C C . THR A 1 200 ? 17.036 -9.478 -23.616 1.00 90.69 200 THR A C 1
ATOM 1558 O O . THR A 1 200 ? 17.599 -10.418 -23.064 1.00 90.69 200 THR A O 1
ATOM 1561 N N . GLY A 1 201 ? 15.708 -9.339 -23.615 1.00 88.19 201 GLY A N 1
ATOM 1562 C CA . GLY A 1 201 ? 14.807 -10.265 -22.920 1.00 88.19 201 GLY A CA 1
ATOM 1563 C C . GLY A 1 201 ? 14.605 -9.983 -21.426 1.00 88.19 201 GLY A C 1
ATOM 1564 O O . GLY A 1 201 ? 13.940 -10.776 -20.763 1.00 88.19 201 GLY A O 1
ATOM 1565 N N . SER A 1 202 ? 15.120 -8.863 -20.901 1.00 93.81 202 SER A N 1
ATOM 1566 C CA . SER A 1 202 ? 14.957 -8.486 -19.491 1.00 93.81 202 SER A CA 1
ATOM 1567 C C . SER A 1 202 ? 13.493 -8.464 -19.030 1.00 93.81 202 SER A C 1
ATOM 1569 O O . SER A 1 202 ? 12.585 -7.981 -19.718 1.00 93.81 202 SER A O 1
ATOM 1571 N N . ASN A 1 203 ? 13.271 -8.937 -17.802 1.00 96.19 203 ASN A N 1
ATOM 1572 C CA . ASN A 1 203 ? 11.969 -8.950 -17.141 1.00 96.19 203 ASN A CA 1
ATOM 1573 C C . ASN A 1 203 ? 11.415 -7.538 -16.869 1.00 96.19 203 ASN A C 1
ATOM 1575 O O . ASN A 1 203 ? 10.192 -7.374 -16.792 1.00 96.19 203 ASN A O 1
ATOM 1579 N N . HIS A 1 204 ? 12.262 -6.501 -16.838 1.00 96.06 204 HIS A N 1
ATOM 1580 C CA . HIS A 1 204 ? 11.806 -5.105 -16.786 1.00 96.06 204 HIS A CA 1
ATOM 1581 C C . HIS A 1 204 ? 10.923 -4.761 -17.984 1.00 96.06 204 HIS A C 1
ATOM 1583 O O . HIS A 1 204 ? 9.858 -4.158 -17.840 1.00 96.06 204 HIS A O 1
ATOM 1589 N N . TYR A 1 205 ? 11.299 -5.231 -19.175 1.00 95.94 205 TYR A N 1
ATOM 1590 C CA . TYR A 1 205 ? 10.561 -4.963 -20.410 1.00 95.94 205 TYR A CA 1
ATOM 1591 C C . TYR A 1 205 ? 9.230 -5.707 -20.489 1.00 95.94 205 TYR A C 1
ATOM 1593 O O . TYR A 1 205 ? 8.380 -5.362 -21.306 1.00 95.94 205 TYR A O 1
ATOM 1601 N N . ARG A 1 206 ? 9.022 -6.692 -19.609 1.00 96.12 206 ARG A N 1
ATOM 1602 C CA . ARG A 1 206 ? 7.785 -7.471 -19.474 1.00 96.12 206 ARG A CA 1
ATOM 1603 C C . ARG A 1 206 ? 6.934 -7.019 -18.283 1.00 96.12 206 ARG A C 1
ATOM 1605 O O . ARG A 1 206 ? 5.816 -7.502 -18.118 1.00 96.12 206 ARG A O 1
ATOM 1612 N N . GLY A 1 207 ? 7.429 -6.081 -17.469 1.00 96.25 207 GLY A N 1
ATOM 1613 C CA . GLY A 1 207 ? 6.760 -5.623 -16.250 1.00 96.25 207 GLY A CA 1
ATOM 1614 C C . GLY A 1 207 ? 6.757 -6.668 -15.130 1.00 96.25 207 GLY A C 1
ATOM 1615 O O . GLY A 1 207 ? 5.837 -6.687 -14.308 1.00 96.25 207 GLY A O 1
ATOM 1616 N N . THR A 1 208 ? 7.750 -7.555 -15.116 1.00 97.50 208 THR A N 1
ATOM 1617 C CA . THR A 1 208 ? 7.906 -8.631 -14.127 1.00 97.50 208 THR A CA 1
ATOM 1618 C C . THR A 1 208 ? 9.190 -8.495 -13.312 1.00 97.50 208 THR A C 1
ATOM 1620 O O . THR A 1 208 ? 9.558 -9.443 -12.632 1.00 97.50 208 THR A O 1
ATOM 1623 N N . ALA A 1 209 ? 9.857 -7.338 -13.363 1.00 97.06 209 ALA A N 1
ATOM 1624 C CA . ALA A 1 209 ? 10.989 -7.017 -12.504 1.00 97.06 209 ALA A CA 1
ATOM 1625 C C . ALA A 1 209 ? 10.930 -5.581 -11.975 1.00 97.06 209 ALA A C 1
ATOM 1627 O O . ALA A 1 209 ? 10.248 -4.719 -12.544 1.00 97.06 209 ALA A O 1
ATOM 1628 N N . VAL A 1 210 ? 11.642 -5.345 -10.876 1.00 97.12 210 VAL A N 1
ATOM 1629 C CA . VAL A 1 210 ? 11.847 -4.027 -10.278 1.00 97.12 210 VAL A CA 1
ATOM 1630 C C . VAL A 1 210 ? 13.219 -3.956 -9.618 1.00 97.12 210 VAL A C 1
ATOM 1632 O O . VAL A 1 210 ? 13.616 -4.880 -8.909 1.00 97.12 210 VAL A O 1
ATOM 1635 N N . ASP A 1 211 ? 13.866 -2.807 -9.785 1.00 95.44 211 ASP A N 1
ATOM 1636 C CA . ASP A 1 211 ? 15.128 -2.474 -9.142 1.00 95.44 211 ASP A CA 1
ATOM 1637 C C . ASP A 1 211 ? 14.870 -1.494 -8.018 1.00 95.44 211 ASP A C 1
ATOM 1639 O O . ASP A 1 211 ? 14.248 -0.442 -8.215 1.00 95.44 211 ASP A O 1
ATOM 1643 N N . LEU A 1 212 ? 15.380 -1.821 -6.838 1.00 95.06 212 LEU A N 1
ATOM 1644 C CA . LEU A 1 212 ? 15.405 -0.922 -5.693 1.00 95.06 212 LEU A CA 1
ATOM 1645 C C . LEU A 1 212 ? 16.842 -0.536 -5.370 1.00 95.06 212 LEU A C 1
ATOM 1647 O O . LEU A 1 212 ? 17.764 -1.331 -5.530 1.00 95.06 212 LEU A O 1
ATOM 1651 N N . ASP A 1 213 ? 17.040 0.675 -4.874 1.00 90.19 213 ASP A N 1
ATOM 1652 C CA . ASP A 1 213 ? 18.373 1.131 -4.488 1.00 90.19 213 ASP A CA 1
ATOM 1653 C C . ASP A 1 213 ? 18.985 0.302 -3.350 1.00 90.19 213 ASP A C 1
ATOM 1655 O O . ASP A 1 213 ? 18.261 -0.144 -2.463 1.00 90.19 213 ASP A O 1
ATOM 1659 N N . LEU A 1 214 ? 20.312 0.150 -3.295 1.00 84.44 214 LEU A N 1
ATOM 1660 C CA . LEU A 1 214 ? 20.962 -0.560 -2.181 1.00 84.44 214 LEU A CA 1
ATOM 1661 C C . LEU A 1 214 ? 20.796 0.146 -0.834 1.00 84.44 214 LEU A C 1
ATOM 1663 O O . LEU A 1 214 ? 20.776 -0.529 0.197 1.00 84.44 214 LEU A O 1
ATOM 1667 N N . SER A 1 215 ? 20.649 1.475 -0.828 1.00 81.12 215 SER A N 1
ATOM 1668 C CA . SER A 1 215 ? 20.363 2.251 0.387 1.00 81.12 215 SER A CA 1
ATOM 1669 C C . SER A 1 215 ? 18.928 2.053 0.898 1.00 81.12 215 SER A C 1
ATOM 1671 O O . SER A 1 215 ? 18.565 2.537 1.973 1.00 81.12 215 SER A O 1
ATOM 1673 N N . THR A 1 216 ? 18.098 1.315 0.156 1.00 79.56 216 THR A N 1
ATOM 1674 C CA . THR A 1 216 ? 16.725 0.998 0.536 1.00 79.56 216 THR A CA 1
ATOM 1675 C C . THR A 1 216 ? 16.677 -0.044 1.652 1.00 79.56 216 THR A C 1
ATOM 1677 O O . THR A 1 216 ? 16.864 -1.236 1.421 1.00 79.56 216 THR A O 1
ATOM 1680 N N . GLY A 1 217 ? 16.295 0.408 2.849 1.00 71.25 217 GLY A N 1
ATOM 1681 C CA . GLY A 1 217 ? 15.749 -0.420 3.926 1.00 71.25 217 GLY A CA 1
ATOM 1682 C C . GLY A 1 217 ? 16.593 -1.630 4.350 1.00 71.25 217 GLY A C 1
ATOM 1683 O O . GLY A 1 217 ? 17.796 -1.718 4.128 1.00 71.25 217 GLY A O 1
ATOM 1684 N N . ASN A 1 218 ? 15.938 -2.583 5.017 1.00 84.62 218 ASN A N 1
ATOM 1685 C CA . ASN A 1 218 ? 16.543 -3.860 5.390 1.00 84.62 218 ASN A CA 1
ATOM 1686 C C . ASN A 1 218 ? 16.376 -4.860 4.233 1.00 84.62 218 ASN A C 1
ATOM 1688 O O . ASN A 1 218 ? 15.253 -5.227 3.879 1.00 84.62 218 ASN A O 1
ATOM 1692 N N . HIS A 1 219 ? 17.490 -5.323 3.669 1.00 86.94 219 HIS A N 1
ATOM 1693 C CA . HIS A 1 219 ? 17.515 -6.219 2.508 1.00 86.94 219 HIS A CA 1
ATOM 1694 C C . HIS A 1 219 ? 16.793 -7.548 2.762 1.00 86.94 219 HIS A C 1
ATOM 1696 O O . HIS A 1 219 ? 15.994 -7.977 1.931 1.00 86.94 219 HIS A O 1
ATOM 1702 N N . SER A 1 220 ? 16.998 -8.162 3.929 1.00 88.19 220 SER A N 1
ATOM 1703 C CA . SER A 1 220 ? 16.334 -9.417 4.304 1.00 88.19 220 SER A CA 1
ATOM 1704 C C . SER A 1 220 ? 14.820 -9.245 4.424 1.00 88.19 220 SER A C 1
ATOM 1706 O O . SER A 1 220 ? 14.053 -10.129 4.045 1.00 88.19 220 SER A O 1
ATOM 1708 N N . MET A 1 221 ? 14.366 -8.087 4.914 1.00 91.94 221 MET A N 1
ATOM 1709 C CA . MET A 1 221 ? 12.942 -7.750 4.959 1.00 91.94 221 MET A CA 1
ATOM 1710 C C . MET A 1 221 ? 12.364 -7.598 3.547 1.00 91.94 221 MET A C 1
ATOM 1712 O O . MET A 1 221 ? 11.282 -8.118 3.279 1.00 91.94 221 MET A O 1
ATOM 1716 N N . ILE A 1 222 ? 13.063 -6.904 2.647 1.00 92.44 222 ILE A N 1
ATOM 1717 C CA . ILE A 1 222 ? 12.634 -6.726 1.251 1.00 92.44 222 ILE A CA 1
ATOM 1718 C C . ILE A 1 222 ? 12.485 -8.086 0.575 1.00 92.44 222 ILE A C 1
ATOM 1720 O O . ILE A 1 222 ? 11.430 -8.376 0.015 1.00 92.44 222 ILE A O 1
ATOM 1724 N N . GLU A 1 223 ? 13.488 -8.950 0.703 1.00 93.12 223 GLU A N 1
ATOM 1725 C CA . GLU A 1 223 ? 13.468 -10.298 0.138 1.00 93.12 223 GLU A CA 1
ATOM 1726 C C . GLU A 1 223 ? 12.341 -11.154 0.733 1.00 93.12 223 GLU A C 1
ATOM 1728 O O . GLU A 1 223 ? 11.587 -11.798 0.001 1.00 93.12 223 GLU A O 1
ATOM 1733 N N . HIS A 1 224 ? 12.154 -11.110 2.057 1.00 94.69 224 HIS A N 1
ATOM 1734 C CA . HIS A 1 224 ? 11.051 -11.804 2.717 1.00 94.69 224 HIS A CA 1
ATOM 1735 C C . HIS A 1 224 ? 9.685 -11.321 2.207 1.00 94.69 224 HIS A C 1
ATOM 1737 O O . HIS A 1 224 ? 8.792 -12.129 1.944 1.00 94.69 224 HIS A O 1
ATOM 1743 N N . ILE A 1 225 ? 9.499 -10.007 2.037 1.00 96.12 225 ILE A N 1
ATOM 1744 C CA . ILE A 1 225 ? 8.261 -9.458 1.479 1.00 96.12 225 ILE A CA 1
ATOM 1745 C C . ILE A 1 225 ? 8.094 -9.898 0.024 1.00 96.12 225 ILE A C 1
ATOM 1747 O O . ILE A 1 225 ? 7.017 -10.384 -0.306 1.00 96.12 225 ILE A O 1
ATOM 1751 N N . ALA A 1 226 ? 9.123 -9.781 -0.820 1.00 96.12 226 ALA A N 1
ATOM 1752 C CA . ALA A 1 226 ? 9.070 -10.186 -2.224 1.00 96.12 226 ALA A CA 1
ATOM 1753 C C . ALA A 1 226 ? 8.606 -11.644 -2.369 1.00 96.12 226 ALA A C 1
ATOM 1755 O O . ALA A 1 226 ? 7.621 -11.900 -3.065 1.00 96.12 226 ALA A O 1
ATOM 1756 N N . ARG A 1 227 ? 9.200 -12.569 -1.600 1.00 97.00 227 ARG A N 1
ATOM 1757 C CA . ARG A 1 227 ? 8.823 -13.994 -1.584 1.00 97.00 227 ARG A CA 1
ATOM 1758 C C . ARG A 1 227 ? 7.353 -14.233 -1.253 1.00 97.00 227 ARG A C 1
ATOM 1760 O O . ARG A 1 227 ? 6.708 -15.041 -1.915 1.00 97.00 227 ARG A O 1
ATOM 1767 N N . ARG A 1 228 ? 6.771 -13.497 -0.295 1.00 97.19 228 ARG A N 1
ATOM 1768 C CA . ARG A 1 228 ? 5.327 -13.609 0.029 1.00 97.19 228 ARG A CA 1
ATOM 1769 C C . ARG A 1 228 ? 4.412 -13.245 -1.142 1.00 97.19 228 ARG A C 1
ATOM 1771 O O . ARG A 1 22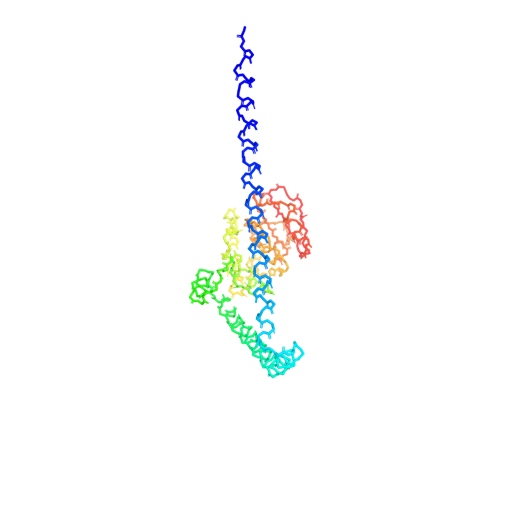8 ? 3.255 -13.659 -1.167 1.00 97.19 228 ARG A O 1
ATOM 1778 N N . TYR A 1 229 ? 4.915 -12.470 -2.097 1.00 97.38 229 TYR A N 1
ATOM 1779 C CA . TYR A 1 229 ? 4.208 -12.095 -3.319 1.00 97.38 229 TYR A CA 1
ATOM 1780 C C . TYR A 1 229 ? 4.706 -12.866 -4.554 1.00 97.38 229 TYR A C 1
ATOM 1782 O O . TYR A 1 229 ? 4.315 -12.530 -5.669 1.00 97.38 229 TYR A O 1
ATOM 1790 N N . GLY A 1 230 ? 5.502 -13.923 -4.366 1.00 96.44 230 GLY A N 1
ATOM 1791 C CA . GLY A 1 230 ? 6.014 -14.776 -5.441 1.00 96.44 230 GLY A CA 1
ATOM 1792 C C . GLY A 1 230 ? 7.255 -14.236 -6.147 1.00 96.44 230 GLY A C 1
ATOM 1793 O O . GLY A 1 230 ? 7.609 -14.767 -7.190 1.00 96.44 230 GLY A O 1
ATOM 1794 N N . GLY A 1 231 ? 7.891 -13.196 -5.602 1.00 96.06 231 GLY A N 1
ATOM 1795 C CA . GLY A 1 231 ? 9.113 -12.631 -6.159 1.00 96.06 231 GLY A CA 1
ATOM 1796 C C . GLY A 1 231 ? 10.394 -13.225 -5.578 1.00 96.06 231 GLY A C 1
ATOM 1797 O O . GLY A 1 231 ? 10.403 -13.759 -4.465 1.00 96.06 231 GLY A O 1
ATOM 1798 N N . ILE A 1 232 ? 11.486 -13.105 -6.328 1.00 94.75 232 ILE A N 1
ATOM 1799 C CA . ILE A 1 232 ? 12.815 -13.622 -5.986 1.00 94.75 232 ILE A CA 1
ATOM 1800 C C . ILE A 1 232 ? 13.848 -12.523 -6.228 1.00 94.75 232 ILE A C 1
ATOM 1802 O O . ILE A 1 232 ? 13.791 -11.819 -7.233 1.00 94.75 232 ILE A O 1
ATOM 1806 N N . ARG A 1 233 ? 14.793 -12.375 -5.295 1.00 90.62 233 ARG A N 1
ATOM 1807 C CA . ARG A 1 233 ? 15.944 -11.494 -5.479 1.00 90.62 233 ARG A CA 1
ATOM 1808 C C . ARG A 1 233 ? 16.978 -12.181 -6.359 1.00 90.62 233 ARG A C 1
ATOM 1810 O O . ARG A 1 233 ? 17.454 -13.257 -6.002 1.00 90.62 233 ARG A O 1
ATOM 1817 N N . ASN A 1 234 ? 17.369 -11.515 -7.437 1.00 82.75 234 ASN A N 1
ATOM 1818 C CA . ASN A 1 234 ? 18.588 -11.861 -8.153 1.00 82.75 234 ASN A CA 1
ATOM 1819 C C . ASN A 1 234 ? 19.702 -11.043 -7.511 1.00 82.75 234 ASN A C 1
ATOM 1821 O O . ASN A 1 234 ? 19.548 -9.840 -7.309 1.00 82.75 234 ASN A O 1
ATOM 1825 N N . PHE A 1 235 ? 20.777 -11.699 -7.084 1.00 79.00 235 PHE A N 1
ATOM 1826 C CA . PHE A 1 235 ? 21.835 -11.111 -6.255 1.00 79.00 235 PHE A CA 1
ATOM 1827 C C . PHE A 1 235 ? 22.752 -10.154 -7.037 1.00 79.00 235 PHE A C 1
ATOM 1829 O O . PHE A 1 235 ? 23.975 -10.238 -6.955 1.00 79.00 235 PHE A O 1
ATOM 1836 N N . GLU A 1 236 ? 22.157 -9.235 -7.792 1.00 77.38 236 GLU A N 1
ATOM 1837 C CA . GLU A 1 236 ? 22.847 -8.100 -8.378 1.00 77.38 236 GLU A CA 1
ATOM 1838 C C . GLU A 1 236 ? 23.480 -7.245 -7.275 1.00 77.38 236 GLU A C 1
ATOM 1840 O O . GLU A 1 236 ? 22.956 -7.110 -6.162 1.00 77.38 236 GLU A O 1
ATOM 1845 N N . THR A 1 237 ? 24.671 -6.726 -7.566 1.00 77.69 237 THR A N 1
ATOM 1846 C CA . THR A 1 237 ? 25.546 -6.110 -6.561 1.00 77.69 237 THR A CA 1
ATOM 1847 C C . THR A 1 237 ? 25.443 -4.594 -6.516 1.00 77.69 237 THR A C 1
ATOM 1849 O O . THR A 1 237 ? 25.888 -4.003 -5.538 1.00 77.69 237 THR A O 1
ATOM 1852 N N . SER A 1 238 ? 24.867 -3.959 -7.541 1.00 83.69 238 SER A N 1
ATOM 1853 C CA . SER A 1 238 ? 24.747 -2.497 -7.657 1.00 83.69 238 SER A CA 1
ATOM 1854 C C . SER A 1 238 ? 23.373 -1.959 -7.239 1.00 83.69 238 SER A C 1
ATOM 1856 O O . SER A 1 238 ? 23.230 -0.765 -6.990 1.00 83.69 238 SER A O 1
ATOM 1858 N N . HIS A 1 239 ? 22.370 -2.832 -7.139 1.00 88.69 239 HIS A N 1
ATOM 1859 C CA . HIS A 1 239 ? 20.996 -2.547 -6.726 1.00 88.69 239 HIS A CA 1
ATOM 1860 C C . HIS A 1 239 ? 20.309 -3.855 -6.299 1.00 88.69 239 HIS A C 1
ATOM 1862 O O . HIS A 1 239 ? 20.856 -4.946 -6.444 1.00 88.69 239 HIS A O 1
ATOM 1868 N N . ILE A 1 240 ? 19.120 -3.758 -5.713 1.00 91.94 240 ILE A N 1
ATOM 1869 C CA . ILE A 1 240 ? 18.289 -4.913 -5.375 1.00 91.94 240 ILE A CA 1
ATOM 1870 C C . ILE A 1 240 ? 17.373 -5.198 -6.568 1.00 91.94 240 ILE A C 1
ATOM 1872 O O . ILE A 1 240 ? 16.331 -4.557 -6.695 1.00 91.94 240 ILE A O 1
ATOM 1876 N N . HIS A 1 241 ? 17.743 -6.170 -7.400 1.00 94.75 241 HIS A N 1
ATOM 1877 C CA . HIS A 1 241 ? 16.893 -6.677 -8.482 1.00 94.75 241 HIS A CA 1
ATOM 1878 C C . HIS A 1 241 ? 15.907 -7.721 -7.949 1.00 94.75 241 HIS A C 1
ATOM 1880 O O . HIS A 1 241 ? 16.312 -8.696 -7.304 1.00 94.75 241 HIS A O 1
ATOM 1886 N N . LEU A 1 242 ? 14.614 -7.549 -8.227 1.00 95.94 242 LEU A N 1
ATOM 1887 C CA . LEU A 1 242 ? 13.563 -8.505 -7.870 1.00 95.94 242 LEU A CA 1
ATOM 1888 C C . LEU A 1 242 ? 12.756 -8.919 -9.104 1.00 95.94 242 LEU A C 1
ATOM 1890 O O . LEU A 1 242 ? 12.104 -8.075 -9.714 1.00 95.94 242 LEU A O 1
ATOM 1894 N N . ASP A 1 243 ? 12.706 -10.217 -9.393 1.00 96.56 243 ASP A N 1
ATOM 1895 C CA . ASP A 1 243 ? 11.816 -10.810 -10.401 1.00 96.56 243 ASP A CA 1
ATOM 1896 C C . ASP A 1 243 ? 10.509 -11.302 -9.770 1.00 96.56 243 ASP A C 1
ATOM 1898 O O . ASP A 1 243 ? 10.511 -11.718 -8.611 1.00 96.56 243 ASP A O 1
ATOM 1902 N N . PHE A 1 244 ? 9.404 -11.292 -10.525 1.00 95.75 244 PHE A N 1
ATOM 1903 C CA . PHE A 1 244 ? 8.068 -11.702 -10.070 1.00 95.75 244 PHE A CA 1
ATOM 1904 C C . PHE A 1 244 ? 7.295 -12.594 -11.038 1.00 95.75 244 PHE A C 1
ATOM 1906 O O . PHE A 1 244 ? 6.991 -12.206 -12.190 1.00 95.75 244 PHE A O 1
#

pLDDT: mean 86.88, std 9.93, range [51.06, 98.56]

Radius of gyration: 34.62 Å; chains: 1; bounding box: 77×32×94 Å